Protein AF-A0A9P7EBA9-F1 (afdb_monomer_lite)

Structure (mmCIF, N/CA/C/O backbone):
data_AF-A0A9P7EBA9-F1
#
_entry.id   AF-A0A9P7EBA9-F1
#
loop_
_atom_site.group_PDB
_atom_site.id
_atom_site.type_symbol
_atom_site.label_atom_id
_atom_site.label_alt_id
_atom_site.label_comp_id
_atom_site.label_asym_id
_atom_site.label_entity_id
_atom_site.label_seq_id
_atom_site.pdbx_PDB_ins_code
_atom_site.Cartn_x
_atom_site.Cartn_y
_atom_site.Cartn_z
_atom_site.occupancy
_atom_site.B_iso_or_equiv
_atom_site.auth_seq_id
_atom_site.auth_comp_id
_atom_site.auth_asym_id
_atom_site.auth_atom_id
_atom_site.pdbx_PDB_model_num
ATOM 1 N N . MET A 1 1 ? -54.468 46.304 -33.716 1.00 35.69 1 MET A N 1
ATOM 2 C CA . MET A 1 1 ? -53.381 47.210 -34.129 1.00 35.69 1 MET A CA 1
ATOM 3 C C . MET A 1 1 ? -52.091 46.459 -33.868 1.00 35.69 1 MET A C 1
ATOM 5 O O . MET A 1 1 ? -51.771 46.281 -32.706 1.00 35.69 1 MET A O 1
ATOM 9 N N . LYS A 1 2 ? -51.488 45.967 -34.957 1.00 38.19 2 LYS A N 1
ATOM 10 C CA . LYS A 1 2 ? -50.101 45.512 -35.148 1.00 38.19 2 LYS A CA 1
ATOM 11 C C . LYS A 1 2 ? -49.562 44.451 -34.173 1.00 38.19 2 LYS A C 1
ATOM 13 O O . LYS A 1 2 ? -49.409 44.723 -32.993 1.00 38.19 2 LYS A O 1
ATOM 18 N N . ASP A 1 3 ? -49.468 43.194 -34.614 1.00 31.70 3 ASP A N 1
ATOM 19 C CA . ASP A 1 3 ? -48.348 42.605 -35.401 1.00 31.70 3 ASP A CA 1
ATOM 20 C C . ASP A 1 3 ? -47.169 42.271 -34.468 1.00 31.70 3 ASP A C 1
ATOM 22 O O . ASP A 1 3 ? -46.838 43.067 -33.602 1.00 31.70 3 ASP A O 1
ATOM 26 N N . SER A 1 4 ? -46.415 41.185 -34.577 1.00 34.31 4 SER A N 1
ATOM 27 C CA . SER A 1 4 ? -46.449 39.984 -35.404 1.00 34.31 4 SER A CA 1
ATOM 28 C C . SER A 1 4 ? -45.371 39.044 -34.846 1.00 34.31 4 SER A C 1
ATOM 30 O O . SER A 1 4 ? -44.417 39.474 -34.202 1.00 34.31 4 SER A O 1
ATOM 32 N N . VAL A 1 5 ? -45.562 37.760 -35.124 1.00 38.72 5 VAL A N 1
ATOM 33 C CA . VAL A 1 5 ? -44.678 36.598 -34.901 1.00 38.72 5 VAL A CA 1
ATOM 34 C C . VAL A 1 5 ? -43.413 36.745 -35.794 1.00 38.72 5 VAL A C 1
ATOM 36 O O . VAL A 1 5 ? -43.450 37.551 -36.728 1.00 38.72 5 VAL A O 1
ATOM 39 N N . PRO A 1 6 ? -42.295 36.018 -35.567 1.00 46.69 6 PRO A N 1
ATOM 40 C CA . PRO A 1 6 ? -42.155 34.736 -36.270 1.00 46.69 6 PRO A CA 1
ATOM 41 C C . PRO A 1 6 ? -41.441 33.600 -35.506 1.00 46.69 6 PRO A C 1
ATOM 43 O O . PRO A 1 6 ? -40.507 33.794 -34.735 1.00 46.69 6 PRO A O 1
ATOM 46 N N . VAL A 1 7 ? -41.893 32.390 -35.836 1.00 39.25 7 VAL A N 1
ATOM 47 C CA . VAL A 1 7 ? -41.248 31.075 -35.702 1.00 39.25 7 VAL A CA 1
ATOM 48 C C . VAL A 1 7 ? -40.635 30.720 -37.061 1.00 39.25 7 VAL A C 1
ATOM 50 O O . VAL A 1 7 ? -41.374 30.879 -38.025 1.00 39.25 7 VAL A O 1
ATOM 53 N N . VAL A 1 8 ? -39.397 30.190 -37.133 1.00 33.78 8 VAL A N 1
ATOM 54 C CA . VAL A 1 8 ? -38.850 29.232 -38.151 1.00 33.78 8 VAL A CA 1
ATOM 55 C C . VAL A 1 8 ? -37.523 28.668 -37.577 1.00 33.78 8 VAL A C 1
ATOM 57 O O . VAL A 1 8 ? -36.687 29.465 -37.166 1.00 33.78 8 VAL A O 1
ATOM 60 N N . SER A 1 9 ? -37.382 27.393 -37.188 1.00 30.80 9 SER A N 1
ATOM 61 C CA . SER A 1 9 ? -37.055 26.137 -37.917 1.00 30.80 9 SER A CA 1
ATOM 62 C C . SER A 1 9 ? -35.621 25.982 -38.471 1.00 30.80 9 SER A C 1
ATOM 64 O O . SER A 1 9 ? -35.205 26.771 -39.305 1.00 30.80 9 SER A O 1
ATOM 66 N N . ALA A 1 10 ? -34.976 24.901 -37.988 1.00 33.19 10 ALA A N 1
ATOM 67 C CA . ALA A 1 10 ? -34.000 23.952 -38.568 1.00 33.19 10 ALA A CA 1
ATOM 68 C C . ALA A 1 10 ? -32.828 24.435 -39.457 1.00 33.19 10 ALA A C 1
ATOM 70 O O . ALA A 1 10 ? -33.051 25.091 -40.464 1.00 33.19 10 ALA A O 1
ATOM 71 N N . ASP A 1 11 ? -31.594 24.002 -39.144 1.00 29.86 11 ASP A N 1
ATOM 72 C CA . ASP A 1 11 ? -30.921 22.941 -39.919 1.00 29.86 11 ASP A CA 1
ATOM 73 C C . ASP A 1 11 ? -29.582 22.455 -39.312 1.00 29.86 11 ASP A C 1
ATOM 75 O O . ASP A 1 11 ? -28.888 23.154 -38.576 1.00 29.86 11 ASP A O 1
ATOM 79 N N . ASP A 1 12 ? -29.320 21.196 -39.658 1.00 31.19 12 ASP A N 1
ATOM 80 C CA . ASP A 1 12 ? -28.182 20.281 -39.514 1.00 31.19 12 ASP A CA 1
ATOM 81 C C . ASP A 1 12 ? -26.752 20.849 -39.671 1.00 31.19 12 ASP A C 1
ATOM 83 O O . ASP A 1 12 ? -26.490 21.645 -40.572 1.00 31.19 12 ASP A O 1
ATOM 87 N N . ALA A 1 13 ? -25.797 20.311 -38.892 1.00 32.00 13 ALA A N 1
ATOM 88 C CA . ALA A 1 13 ? -24.411 20.065 -39.327 1.00 32.00 13 ALA A CA 1
ATOM 89 C C . ALA A 1 13 ? -23.632 19.192 -38.317 1.00 32.00 13 ALA A C 1
ATOM 91 O O . ALA A 1 13 ? -23.319 19.598 -37.199 1.00 32.00 13 ALA A O 1
ATOM 92 N N . SER A 1 14 ? -23.286 17.993 -38.769 1.00 34.03 14 SER A N 1
ATOM 93 C CA . SER A 1 14 ? -22.340 17.028 -38.206 1.00 34.03 14 SER A CA 1
ATOM 94 C C . SER A 1 14 ? -20.890 17.537 -38.130 1.00 34.03 14 SER A C 1
ATOM 96 O O . SER A 1 14 ? -20.390 18.081 -39.114 1.00 34.03 14 SER A O 1
ATOM 98 N N . SER A 1 15 ? -20.170 17.209 -37.050 1.00 33.59 15 SER A N 1
ATOM 99 C CA . SER A 1 15 ? -18.719 16.954 -37.094 1.00 33.59 15 SER A CA 1
ATOM 100 C C . SER A 1 15 ? -18.271 16.050 -35.939 1.00 33.59 15 SER A C 1
ATOM 102 O O . SER A 1 15 ? -18.402 16.402 -34.767 1.00 33.59 15 SER A O 1
ATOM 104 N N . GLU A 1 16 ? -17.736 14.890 -36.304 1.00 32.72 16 GLU A N 1
ATOM 105 C CA . GLU A 1 16 ? -16.800 14.076 -35.525 1.00 32.72 16 GLU A CA 1
ATOM 106 C C . GLU A 1 16 ? -15.542 14.908 -35.200 1.00 32.72 16 GLU A C 1
ATOM 108 O O . GLU A 1 16 ? -15.123 15.662 -36.073 1.00 32.72 16 GLU A O 1
ATOM 113 N N . ASP A 1 17 ? -14.947 14.785 -34.002 1.00 28.92 17 ASP A N 1
ATOM 114 C CA . ASP A 1 17 ? -13.499 14.526 -33.826 1.00 28.92 17 ASP A CA 1
ATOM 115 C C . ASP A 1 17 ? -13.099 14.379 -32.335 1.00 28.92 17 ASP A C 1
ATOM 117 O O . ASP A 1 17 ? -13.310 15.263 -31.509 1.00 28.92 17 ASP A O 1
ATOM 121 N N . SER A 1 18 ? -12.543 13.207 -32.032 1.00 30.47 18 SER A N 1
ATOM 122 C CA . SER A 1 18 ? -11.398 12.877 -31.167 1.00 30.47 18 SER A CA 1
ATOM 123 C C . SER A 1 18 ? -11.038 13.669 -29.893 1.00 30.47 18 SER A C 1
ATOM 125 O O . SER A 1 18 ? -10.619 14.818 -29.927 1.00 30.47 18 SER A O 1
ATOM 127 N N . GLY A 1 19 ? -10.922 12.899 -28.800 1.00 30.28 19 GLY A N 1
ATOM 128 C CA . GLY A 1 19 ? -9.680 12.801 -28.018 1.00 30.28 19 GLY A CA 1
ATOM 129 C C . GLY A 1 19 ? -9.470 13.805 -26.884 1.00 30.28 19 GLY A C 1
ATOM 130 O O . GLY A 1 19 ? -8.769 14.792 -27.064 1.00 30.28 19 GLY A O 1
ATOM 131 N N . ASP A 1 20 ? -9.941 13.478 -25.676 1.00 28.41 20 ASP A N 1
ATOM 132 C CA . ASP A 1 20 ? -9.468 14.129 -24.447 1.00 28.41 20 ASP A CA 1
ATOM 133 C C . ASP A 1 20 ? -8.451 13.226 -23.732 1.00 28.41 20 ASP A C 1
ATOM 135 O O . ASP A 1 20 ? -8.788 12.293 -22.996 1.00 28.41 20 ASP A O 1
ATOM 139 N N . GLY A 1 21 ? -7.178 13.472 -24.042 1.00 29.42 21 GLY A N 1
ATOM 140 C CA . GLY A 1 21 ? -6.038 12.963 -23.296 1.00 29.42 21 GLY A CA 1
ATOM 141 C C . GLY A 1 21 ? -5.817 13.829 -22.062 1.00 29.42 21 GLY A C 1
ATOM 142 O O . GLY A 1 21 ? -5.321 14.948 -22.165 1.00 29.42 21 GLY A O 1
ATOM 143 N N . SER A 1 22 ? -6.138 13.290 -20.889 1.00 32.75 22 SER A N 1
ATOM 144 C CA . SER A 1 22 ? -5.866 13.938 -19.606 1.00 32.75 22 SER A CA 1
ATOM 145 C C . SER A 1 22 ? -4.368 13.857 -19.292 1.00 32.75 22 SER A C 1
ATOM 147 O O . SER A 1 22 ? -3.856 12.872 -18.755 1.00 32.75 22 SER A O 1
ATOM 149 N N . ASP A 1 23 ? -3.658 14.916 -19.667 1.00 27.36 23 ASP A N 1
ATOM 150 C CA . ASP A 1 23 ? -2.246 15.154 -19.383 1.00 27.36 23 ASP A CA 1
ATOM 151 C C . ASP A 1 23 ? -2.088 15.590 -17.912 1.00 27.36 23 ASP A C 1
ATOM 153 O O . ASP A 1 23 ? -2.164 16.769 -17.566 1.00 27.36 23 ASP A O 1
ATOM 157 N N . ASN A 1 24 ? -1.917 14.626 -17.001 1.00 31.88 24 ASN A N 1
ATOM 158 C CA . ASN A 1 24 ? -1.579 14.912 -15.603 1.00 31.88 24 ASN A CA 1
ATOM 159 C C . ASN A 1 24 ? -0.077 15.221 -15.482 1.00 31.88 24 ASN A C 1
ATOM 161 O O . ASN A 1 24 ? 0.745 14.345 -15.186 1.00 31.88 24 ASN A O 1
ATOM 165 N N . SER A 1 25 ? 0.289 16.490 -15.682 1.00 25.58 25 SER A N 1
ATOM 166 C CA . SER A 1 25 ? 1.628 16.994 -15.375 1.00 25.58 25 SER A CA 1
ATOM 167 C C . SER A 1 25 ? 1.810 17.121 -13.856 1.00 25.58 25 SER A C 1
ATOM 169 O O . SER A 1 25 ? 1.475 18.135 -13.244 1.00 25.58 25 SER A O 1
ATOM 171 N N . TYR A 1 26 ? 2.350 16.082 -13.222 1.00 31.31 26 TYR A N 1
ATOM 172 C CA . TYR A 1 26 ? 2.839 16.179 -11.849 1.00 31.31 26 TYR A CA 1
ATOM 173 C C . TYR A 1 26 ? 4.161 16.953 -11.832 1.00 31.31 26 TYR A C 1
ATOM 175 O O . TYR A 1 26 ? 5.231 16.383 -12.054 1.00 31.31 26 TYR A O 1
ATOM 183 N N . ASP A 1 27 ? 4.082 18.254 -11.563 1.00 26.89 27 ASP A N 1
ATOM 184 C CA . ASP A 1 27 ? 5.243 19.087 -11.257 1.00 26.89 27 ASP A CA 1
ATOM 185 C C . ASP A 1 27 ? 5.760 18.733 -9.849 1.00 26.89 27 ASP A C 1
ATOM 187 O O . ASP A 1 27 ? 5.082 18.922 -8.835 1.00 26.89 27 ASP A O 1
ATOM 191 N N . CYS A 1 28 ? 6.940 18.115 -9.790 1.00 32.50 28 CYS A N 1
ATOM 192 C CA . CYS A 1 28 ? 7.576 17.642 -8.561 1.00 32.50 28 CYS A CA 1
ATOM 193 C C . CYS A 1 28 ? 8.879 18.409 -8.335 1.00 32.50 28 CYS A C 1
ATOM 195 O O . CYS A 1 28 ? 9.957 17.908 -8.652 1.00 32.50 28 CYS A O 1
ATOM 197 N N . ASN A 1 29 ? 8.777 19.596 -7.741 1.00 28.84 29 ASN A N 1
ATOM 198 C CA . ASN A 1 29 ? 9.907 20.244 -7.083 1.00 28.84 29 ASN A CA 1
ATOM 199 C C . ASN A 1 29 ? 9.856 19.896 -5.589 1.00 28.84 29 ASN A C 1
ATOM 201 O O . ASN A 1 29 ? 9.081 20.476 -4.831 1.00 28.84 29 ASN A O 1
ATOM 205 N N . ASP A 1 30 ? 10.637 18.892 -5.189 1.00 33.47 30 ASP A N 1
ATOM 206 C CA . ASP A 1 30 ? 10.905 18.549 -3.789 1.00 33.47 30 ASP A CA 1
ATOM 207 C C . ASP A 1 30 ? 12.321 19.043 -3.455 1.00 33.47 30 ASP A C 1
ATOM 209 O O . ASP A 1 30 ? 13.312 18.336 -3.648 1.00 33.47 30 ASP A O 1
ATOM 213 N N . GLU A 1 31 ? 12.435 20.309 -3.048 1.00 29.73 31 GLU A N 1
ATOM 214 C CA . GLU A 1 31 ? 13.687 20.851 -2.519 1.00 29.73 31 GLU A CA 1
ATOM 215 C C . GLU A 1 31 ? 13.887 20.340 -1.083 1.00 29.73 31 GLU A C 1
ATOM 217 O O . GLU A 1 31 ? 13.256 20.813 -0.138 1.00 29.73 31 GLU A O 1
ATOM 222 N N . ARG A 1 32 ? 14.776 19.353 -0.905 1.00 36.81 32 ARG A N 1
ATOM 223 C CA . ARG A 1 32 ? 15.232 18.911 0.423 1.00 36.81 32 ARG A CA 1
ATOM 224 C C . ARG A 1 32 ? 16.254 19.907 0.994 1.00 36.81 32 ARG A C 1
ATOM 226 O O . ARG A 1 32 ? 17.255 20.170 0.326 1.00 36.81 32 ARG A O 1
ATOM 233 N N . PRO A 1 33 ? 16.105 20.396 2.239 1.00 31.47 33 PRO A N 1
ATOM 234 C CA . PRO A 1 33 ? 17.162 21.147 2.905 1.00 31.47 33 PRO A CA 1
ATOM 235 C C . PRO A 1 33 ? 18.239 20.202 3.465 1.00 31.47 33 PRO A C 1
ATOM 237 O 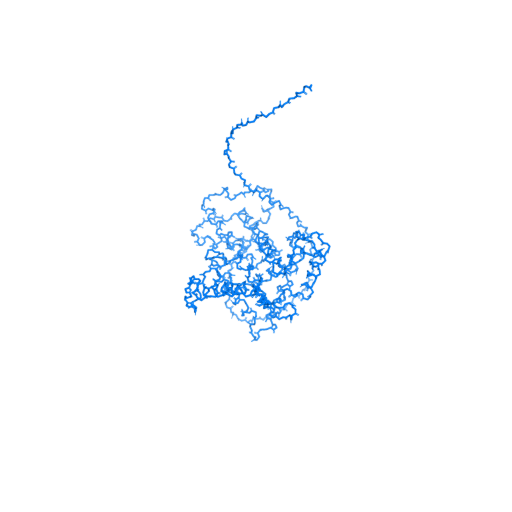O . PRO A 1 33 ? 17.947 19.169 4.066 1.00 31.47 33 PRO A O 1
ATOM 240 N N . HIS A 1 34 ? 19.505 20.577 3.274 1.00 30.95 34 HIS A N 1
ATOM 241 C CA . HIS A 1 34 ? 20.680 19.879 3.797 1.00 30.95 34 HIS A CA 1
ATOM 242 C C . HIS A 1 34 ? 20.784 20.016 5.327 1.00 30.95 34 HIS A C 1
ATOM 244 O O . HIS A 1 34 ? 21.052 21.108 5.828 1.00 30.95 34 HIS A O 1
ATOM 250 N N . SER A 1 35 ? 20.667 18.916 6.074 1.00 32.16 35 SER A N 1
ATOM 251 C CA . SER A 1 35 ? 21.078 18.859 7.481 1.00 32.16 35 SER A CA 1
ATOM 252 C C . SER A 1 35 ? 22.548 18.433 7.589 1.00 32.16 35 SER A C 1
ATOM 254 O O . SER A 1 35 ? 22.940 17.333 7.208 1.00 32.16 35 SER A O 1
ATOM 256 N N . LYS A 1 36 ? 23.385 19.341 8.105 1.00 29.94 36 LYS A N 1
ATOM 257 C CA . LYS A 1 36 ? 24.726 19.037 8.622 1.00 29.94 36 LYS A CA 1
ATOM 258 C C . LYS A 1 36 ? 24.565 18.438 10.018 1.00 29.94 36 LYS A C 1
ATOM 260 O O . LYS A 1 36 ? 24.052 19.126 10.896 1.00 29.94 36 LYS A O 1
ATOM 265 N N . LEU A 1 37 ? 25.033 17.212 10.234 1.00 29.67 37 LEU A N 1
ATOM 266 C CA . LEU A 1 37 ? 25.273 16.678 11.574 1.00 29.67 37 LEU A CA 1
ATOM 267 C C . LEU A 1 37 ? 26.780 16.533 11.789 1.00 29.67 37 LEU A C 1
ATOM 269 O O . LEU A 1 37 ? 27.502 16.020 10.937 1.00 29.67 37 LEU A O 1
ATOM 273 N N . PHE A 1 38 ? 27.217 17.102 12.907 1.00 27.45 38 PHE A N 1
ATOM 274 C CA . PHE A 1 38 ? 28.582 17.125 13.406 1.00 27.45 38 PHE A CA 1
ATOM 275 C C . PHE A 1 38 ? 29.000 15.732 13.889 1.00 27.45 38 PHE A C 1
ATOM 277 O O . PHE A 1 38 ? 28.229 15.054 14.562 1.00 27.45 38 PHE A O 1
ATOM 284 N N . LEU A 1 39 ? 30.232 15.352 13.551 1.00 29.50 39 LEU A N 1
ATOM 285 C CA . LEU A 1 39 ? 30.952 14.220 14.125 1.00 29.50 39 LEU A CA 1
ATOM 286 C C . LEU A 1 39 ? 31.506 14.603 15.502 1.00 29.50 39 LEU A C 1
ATOM 288 O O . LEU A 1 39 ? 32.030 15.706 15.674 1.00 29.50 39 LEU A O 1
ATOM 292 N N . SER A 1 40 ? 31.459 13.658 16.431 1.00 29.66 40 SER A N 1
ATOM 293 C CA . SER A 1 40 ? 32.414 13.556 17.530 1.00 29.66 40 SER A CA 1
ATOM 294 C C . SER A 1 40 ? 32.725 12.078 17.745 1.00 29.66 40 SER A C 1
ATOM 296 O O . SER A 1 40 ? 31.812 11.288 17.986 1.00 29.66 40 SER A O 1
ATOM 298 N N . ASP A 1 41 ? 34.005 11.755 17.593 1.00 29.77 41 ASP A N 1
ATOM 299 C CA . ASP A 1 41 ? 34.654 10.480 17.895 1.00 29.77 41 ASP A CA 1
ATOM 300 C C . ASP A 1 41 ? 34.621 10.197 19.414 1.00 29.77 41 ASP A C 1
ATOM 302 O O . ASP A 1 41 ? 34.716 11.154 20.184 1.00 29.77 41 ASP A O 1
ATOM 306 N N . ASP A 1 42 ? 34.467 8.933 19.843 1.00 28.78 42 ASP A N 1
ATOM 307 C CA . ASP A 1 42 ? 35.524 8.191 20.570 1.00 28.78 42 ASP A CA 1
ATOM 308 C C . ASP A 1 42 ? 35.156 6.725 20.939 1.00 28.78 42 ASP A C 1
ATOM 310 O O . ASP A 1 42 ? 34.033 6.430 21.348 1.00 28.78 42 ASP A O 1
ATOM 314 N N . ASP A 1 43 ? 36.181 5.873 20.814 1.00 29.72 43 ASP A N 1
ATOM 315 C CA . ASP A 1 43 ? 36.570 4.619 21.494 1.00 29.72 43 ASP A CA 1
ATOM 316 C C . ASP A 1 43 ? 35.781 3.273 21.518 1.00 29.72 43 ASP A C 1
ATOM 318 O O . ASP A 1 43 ? 34.875 3.033 22.310 1.00 29.72 43 ASP A O 1
ATOM 322 N N . SER A 1 44 ? 36.315 2.327 20.719 1.00 30.03 44 SER A N 1
ATOM 323 C CA . SER A 1 44 ? 37.090 1.113 21.102 1.00 30.03 44 SER A CA 1
ATOM 324 C C . SER A 1 44 ? 36.501 -0.106 21.868 1.00 30.03 44 SER A C 1
ATOM 326 O O . SER A 1 44 ? 36.261 -0.067 23.070 1.00 30.03 44 SER A O 1
ATOM 328 N N . ILE A 1 45 ? 36.596 -1.252 21.155 1.00 26.67 45 ILE A N 1
ATOM 329 C CA . ILE A 1 45 ? 37.022 -2.630 21.543 1.00 26.67 45 ILE A CA 1
ATOM 330 C C . ILE A 1 45 ? 35.980 -3.658 22.034 1.00 26.67 45 ILE A C 1
ATOM 332 O O . ILE A 1 45 ? 35.349 -3.499 23.074 1.00 26.67 45 ILE A O 1
ATOM 336 N N . GLY A 1 46 ? 35.976 -4.815 21.346 1.00 27.97 46 GLY A N 1
ATOM 337 C CA . GLY A 1 46 ? 35.577 -6.122 21.881 1.00 27.97 46 GLY A CA 1
ATOM 338 C C . GLY A 1 46 ? 35.273 -7.167 20.798 1.00 27.97 46 GLY A C 1
ATOM 339 O O . GLY A 1 46 ? 34.131 -7.259 20.365 1.00 27.97 46 GLY A O 1
ATOM 340 N N . ASP A 1 47 ? 36.286 -7.933 20.378 1.00 26.38 47 ASP A N 1
ATOM 341 C CA . ASP A 1 47 ? 36.165 -9.106 19.496 1.00 26.38 47 ASP A CA 1
ATOM 342 C C . ASP A 1 47 ? 35.452 -10.275 20.203 1.00 26.38 47 ASP A C 1
ATOM 344 O O . ASP A 1 47 ? 35.827 -10.623 21.322 1.00 26.38 47 ASP A O 1
ATOM 348 N N . GLU A 1 48 ? 34.506 -10.935 19.528 1.00 30.73 48 GLU A N 1
ATOM 349 C CA . GLU A 1 48 ? 34.152 -12.341 19.782 1.00 30.73 48 GLU A CA 1
ATOM 350 C C . GLU A 1 48 ? 33.544 -12.974 18.509 1.00 30.73 48 GLU A C 1
ATOM 352 O O . GLU A 1 48 ? 32.515 -12.533 17.996 1.00 30.73 48 GLU A O 1
ATOM 357 N N . GLU A 1 49 ? 34.224 -13.997 17.980 1.00 29.95 49 GLU A N 1
ATOM 358 C CA . GLU A 1 49 ? 33.786 -14.864 16.877 1.00 29.95 49 GLU A CA 1
ATOM 359 C C . GLU A 1 49 ? 32.755 -15.897 17.363 1.00 29.95 49 GLU A C 1
ATOM 361 O O . GLU A 1 49 ? 33.053 -16.618 18.313 1.00 29.95 49 GLU A O 1
ATOM 366 N N . VAL A 1 50 ? 31.624 -16.067 16.658 1.00 30.11 50 VAL A N 1
ATOM 367 C CA . VAL A 1 50 ? 30.909 -17.360 16.534 1.00 30.11 50 VAL A CA 1
ATOM 368 C C . VAL A 1 50 ? 30.209 -17.457 15.166 1.00 30.11 50 VAL A C 1
ATOM 370 O O . VAL A 1 50 ? 29.639 -16.492 14.662 1.00 30.11 50 VAL A O 1
ATOM 373 N N . GLU A 1 51 ? 30.293 -18.657 14.595 1.00 28.50 51 GLU A N 1
ATOM 374 C CA . GLU A 1 51 ? 29.978 -19.118 13.241 1.00 28.50 51 GLU A CA 1
ATOM 375 C C . GLU A 1 51 ? 28.507 -19.044 12.767 1.00 28.50 51 GLU A C 1
ATOM 377 O O . GLU A 1 51 ? 27.559 -19.336 13.491 1.00 28.50 51 GLU A O 1
ATOM 382 N N . ASP A 1 52 ? 28.401 -18.736 11.468 1.00 25.70 52 ASP A N 1
ATOM 383 C CA . ASP A 1 52 ? 27.608 -19.357 10.392 1.00 25.70 52 ASP A CA 1
ATOM 384 C C . ASP A 1 52 ? 26.110 -19.672 10.602 1.00 25.70 52 ASP A C 1
ATOM 386 O O . ASP A 1 52 ? 25.692 -20.669 11.194 1.00 25.70 52 ASP A O 1
ATOM 390 N N . THR A 1 53 ? 25.262 -18.875 9.947 1.00 27.69 53 THR A N 1
ATOM 391 C CA . THR A 1 53 ? 24.012 -19.372 9.359 1.00 27.69 53 THR A CA 1
ATOM 392 C C . THR A 1 53 ? 23.773 -18.641 8.042 1.00 27.69 53 THR A C 1
ATOM 394 O O . THR A 1 53 ? 23.550 -17.431 7.999 1.00 27.69 53 THR A O 1
ATOM 397 N N . SER A 1 54 ? 23.851 -19.398 6.953 1.00 31.72 54 SER A N 1
ATOM 398 C CA . SER A 1 54 ? 23.883 -18.918 5.579 1.00 31.72 54 SER A CA 1
ATOM 399 C C . SER A 1 54 ? 22.603 -18.167 5.180 1.00 31.72 54 SER A C 1
ATOM 401 O O . SER A 1 54 ? 21.570 -18.764 4.877 1.00 31.72 54 SER A O 1
ATOM 403 N N . GLN A 1 55 ? 22.687 -16.838 5.120 1.00 31.05 55 GLN A N 1
ATOM 404 C CA . GLN A 1 55 ? 21.807 -15.997 4.313 1.00 31.05 55 GLN A CA 1
ATOM 405 C C . GLN A 1 55 ? 22.585 -15.565 3.075 1.00 31.05 55 GLN A C 1
ATOM 407 O O . GLN A 1 55 ? 23.634 -14.935 3.175 1.00 31.05 55 GLN A O 1
ATOM 412 N N . HIS A 1 56 ? 22.072 -15.922 1.901 1.00 29.48 56 HIS A N 1
ATOM 413 C CA . HIS A 1 56 ? 22.654 -15.568 0.613 1.00 29.48 56 HIS A CA 1
ATOM 414 C C . HIS A 1 56 ? 22.501 -14.050 0.391 1.00 29.48 56 HIS A C 1
ATOM 416 O O . HIS A 1 56 ? 21.532 -13.586 -0.208 1.00 29.48 56 HIS A O 1
ATOM 422 N N . GLN A 1 57 ? 23.429 -13.259 0.933 1.00 30.06 57 GLN A N 1
ATOM 423 C CA . GLN A 1 57 ? 23.569 -11.843 0.614 1.00 30.06 57 GLN A CA 1
ATOM 424 C C . GLN A 1 57 ? 24.231 -11.733 -0.762 1.00 30.06 57 GLN A C 1
ATOM 426 O O . GLN A 1 57 ? 25.275 -12.329 -1.021 1.00 30.06 57 GLN A O 1
ATOM 431 N N . LEU A 1 58 ? 23.583 -11.015 -1.677 1.00 35.16 58 LEU A N 1
ATOM 432 C CA . LEU A 1 58 ? 24.183 -10.613 -2.944 1.00 35.16 58 LEU A CA 1
ATOM 433 C C . LEU A 1 58 ? 25.206 -9.513 -2.642 1.00 35.16 58 LEU A C 1
ATOM 435 O O . LEU A 1 58 ? 24.839 -8.346 -2.505 1.00 35.16 58 LEU A O 1
ATOM 439 N N . GLU A 1 59 ? 26.477 -9.890 -2.515 1.00 30.00 59 GLU A N 1
ATOM 440 C CA . GLU A 1 59 ? 27.594 -8.947 -2.518 1.00 30.00 59 GLU A CA 1
ATOM 441 C C . GLU A 1 59 ? 27.699 -8.311 -3.910 1.00 30.00 59 GLU A C 1
ATOM 443 O O . GLU A 1 59 ? 28.184 -8.914 -4.867 1.00 30.00 59 GLU A O 1
ATOM 448 N N . VAL A 1 60 ? 27.197 -7.084 -4.039 1.00 39.47 60 VAL A N 1
ATOM 449 C CA . VAL A 1 60 ? 27.446 -6.224 -5.199 1.00 39.47 60 VAL A CA 1
ATOM 450 C C . VAL A 1 60 ? 28.579 -5.278 -4.814 1.00 39.47 60 VAL A C 1
ATOM 452 O O . VAL A 1 60 ? 28.459 -4.538 -3.840 1.00 39.47 60 VAL A O 1
ATOM 455 N N . SER A 1 61 ? 29.683 -5.320 -5.560 1.00 34.38 61 SER A N 1
ATOM 456 C CA . SER A 1 61 ? 30.923 -4.591 -5.269 1.00 34.38 61 SER A CA 1
ATOM 457 C C . SER A 1 61 ? 30.741 -3.070 -5.156 1.00 34.38 61 SER A C 1
ATOM 459 O O . SER A 1 61 ? 30.086 -2.438 -5.990 1.00 34.38 61 SER A O 1
ATOM 461 N N . ASP A 1 62 ? 31.412 -2.477 -4.162 1.00 41.72 62 ASP A N 1
ATOM 462 C CA . ASP A 1 62 ? 31.448 -1.039 -3.845 1.00 41.72 62 ASP A CA 1
ATOM 463 C C . ASP A 1 62 ? 31.869 -0.139 -5.031 1.00 41.72 62 ASP A C 1
ATOM 465 O O . ASP A 1 62 ? 31.502 1.041 -5.098 1.00 41.72 62 ASP A O 1
ATOM 469 N N . GLU A 1 63 ? 32.607 -0.673 -6.011 1.00 39.53 63 GLU A N 1
ATOM 470 C CA . GLU A 1 63 ? 33.007 0.066 -7.214 1.00 39.53 63 GLU A CA 1
ATOM 471 C C . GLU A 1 63 ? 31.818 0.510 -8.091 1.00 39.53 63 GLU A C 1
ATOM 473 O O . GLU A 1 63 ? 31.833 1.632 -8.610 1.00 39.53 63 GLU A O 1
ATOM 478 N N . ASP A 1 64 ? 30.747 -0.284 -8.196 1.00 43.19 64 ASP A N 1
ATOM 479 C CA . ASP A 1 64 ? 29.561 0.056 -9.004 1.00 43.19 64 ASP A CA 1
ATOM 480 C C . ASP A 1 64 ? 28.675 1.117 -8.328 1.00 43.19 64 ASP A C 1
ATOM 482 O O . ASP A 1 64 ? 27.842 1.784 -8.963 1.00 43.19 64 ASP A O 1
ATOM 486 N N . ILE A 1 65 ? 28.841 1.299 -7.016 1.00 45.59 65 ILE A N 1
ATOM 487 C CA . ILE A 1 65 ? 28.102 2.252 -6.178 1.00 45.59 65 ILE A CA 1
ATOM 488 C C . ILE A 1 65 ? 28.589 3.690 -6.428 1.00 45.59 65 ILE A C 1
ATOM 490 O O . ILE A 1 65 ? 27.810 4.641 -6.324 1.00 45.59 65 ILE A O 1
ATOM 494 N N . LYS A 1 66 ? 29.823 3.863 -6.921 1.00 38.69 66 LYS A N 1
ATOM 495 C CA . LYS A 1 66 ? 30.398 5.150 -7.363 1.00 38.69 66 LYS A CA 1
ATOM 496 C C . LYS A 1 66 ? 29.932 5.613 -8.750 1.00 38.69 66 LYS A C 1
ATOM 498 O O . LYS A 1 66 ? 30.597 6.442 -9.377 1.00 38.69 66 LYS A O 1
ATOM 503 N N . LEU A 1 67 ? 28.761 5.179 -9.220 1.00 40.50 67 LEU A N 1
ATOM 504 C CA . LEU A 1 67 ? 28.057 5.821 -10.336 1.00 40.50 67 LEU A CA 1
ATOM 505 C C . LEU A 1 67 ? 27.603 7.230 -9.898 1.00 40.50 67 LEU A C 1
ATOM 507 O O . LEU A 1 67 ? 26.503 7.468 -9.414 1.00 40.50 67 LEU A O 1
ATOM 511 N N . ASN A 1 68 ? 28.567 8.140 -9.999 1.00 42.97 68 ASN A N 1
ATOM 512 C CA . ASN A 1 68 ? 28.605 9.572 -9.750 1.00 42.97 68 ASN A CA 1
ATOM 513 C C . ASN A 1 68 ? 27.276 10.225 -9.313 1.00 42.97 68 ASN A C 1
ATOM 515 O O . ASN A 1 68 ? 26.533 10.769 -10.132 1.00 42.97 68 ASN A O 1
ATOM 519 N N . ILE A 1 69 ? 27.043 10.297 -7.996 1.00 46.25 69 ILE A N 1
ATOM 520 C CA . ILE A 1 69 ? 25.967 11.088 -7.361 1.00 46.25 69 ILE A CA 1
ATOM 521 C C . ILE A 1 69 ? 25.953 12.546 -7.881 1.00 46.25 69 ILE A C 1
ATOM 523 O O . ILE A 1 69 ? 24.895 13.175 -7.972 1.00 46.25 69 ILE A O 1
ATOM 527 N N . LYS A 1 70 ? 27.106 13.086 -8.313 1.00 38.53 70 LYS A N 1
ATOM 528 C CA . LYS A 1 70 ? 27.200 14.427 -8.920 1.00 38.53 70 LYS A CA 1
ATOM 529 C C . LYS A 1 70 ? 26.617 14.496 -10.341 1.00 38.53 70 LYS A C 1
ATOM 531 O O . LYS A 1 70 ? 26.111 15.546 -10.721 1.00 38.53 70 LYS A O 1
ATOM 536 N N . ALA A 1 71 ? 26.615 13.403 -11.109 1.00 45.22 71 ALA A N 1
ATOM 537 C CA . ALA A 1 71 ? 26.038 13.365 -12.459 1.00 45.22 71 ALA A CA 1
ATOM 538 C C . ALA A 1 71 ? 24.497 13.393 -12.449 1.00 45.22 71 ALA A C 1
ATOM 540 O O . ALA A 1 71 ? 23.874 13.854 -13.404 1.00 45.22 71 ALA A O 1
ATOM 541 N N . LEU A 1 72 ? 23.866 12.974 -11.346 1.00 47.97 72 LEU A N 1
ATOM 542 C CA . LEU A 1 72 ? 22.412 13.045 -11.176 1.00 47.97 72 LEU A CA 1
ATOM 543 C C . LEU A 1 72 ? 21.903 14.490 -10.986 1.00 47.97 72 LEU A C 1
ATOM 545 O O . LEU A 1 72 ? 20.727 14.737 -11.244 1.00 47.97 72 LEU A O 1
ATOM 549 N N . HIS A 1 73 ? 22.768 15.445 -10.625 1.00 41.53 73 HIS A N 1
ATOM 550 C CA . HIS A 1 73 ? 22.409 16.845 -10.344 1.00 41.53 73 HIS A CA 1
ATOM 551 C C . HIS A 1 73 ? 22.587 17.808 -11.543 1.00 41.53 73 HIS A C 1
ATOM 553 O O . HIS A 1 73 ? 22.426 19.018 -11.399 1.00 41.53 73 HIS A O 1
ATOM 559 N N . GLY A 1 74 ? 22.907 17.303 -12.742 1.00 36.75 74 GLY A N 1
ATOM 560 C CA . GLY A 1 74 ? 22.960 18.111 -13.970 1.00 36.75 74 GLY A CA 1
ATOM 561 C C . GLY A 1 74 ? 21.567 18.470 -14.512 1.00 36.75 74 GLY A C 1
ATOM 562 O O . GLY A 1 74 ? 20.634 17.675 -14.384 1.00 36.75 74 GLY A O 1
ATOM 563 N N . ARG A 1 75 ? 21.437 19.662 -15.125 1.00 38.38 75 ARG A N 1
ATOM 564 C CA . ARG A 1 75 ? 20.197 20.201 -15.729 1.00 38.38 75 ARG A CA 1
ATOM 565 C C . ARG A 1 75 ? 19.433 19.119 -16.501 1.00 38.38 75 ARG A C 1
ATOM 567 O O . ARG A 1 75 ? 19.939 18.534 -17.453 1.00 38.38 75 ARG A O 1
ATOM 574 N N . CYS A 1 76 ? 18.219 18.852 -16.028 1.00 42.91 76 CYS A N 1
ATOM 575 C CA . CYS A 1 76 ? 17.417 17.690 -16.376 1.00 42.91 76 CYS A CA 1
ATOM 576 C C . CYS A 1 76 ? 16.726 17.905 -17.727 1.00 42.91 76 CYS A C 1
ATOM 578 O O . CYS A 1 76 ? 15.699 18.575 -17.804 1.00 42.91 76 CYS A O 1
ATOM 580 N N . GLN A 1 77 ? 17.263 17.318 -18.794 1.00 47.44 77 GLN A N 1
ATOM 581 C CA . GLN A 1 77 ? 16.428 17.016 -19.949 1.00 47.44 77 GLN A CA 1
ATOM 582 C C . GLN A 1 77 ? 15.531 15.846 -19.528 1.00 47.44 77 GLN A C 1
ATOM 584 O O . GLN A 1 77 ? 16.015 14.767 -19.183 1.00 47.44 77 GLN A O 1
ATOM 589 N N . CYS A 1 78 ? 14.228 16.102 -19.419 1.00 55.41 78 CYS A N 1
ATOM 590 C CA . CYS A 1 78 ? 13.255 15.126 -18.940 1.00 55.41 78 CYS A CA 1
ATOM 591 C C . CYS A 1 78 ? 13.001 14.094 -20.049 1.00 55.41 78 CYS A C 1
ATOM 593 O O . CYS A 1 78 ? 12.067 14.245 -20.831 1.00 55.41 78 CYS A O 1
ATOM 595 N N . LEU A 1 79 ? 13.875 13.089 -20.149 1.00 61.66 79 LEU A N 1
ATOM 596 C CA . LEU A 1 79 ? 13.727 11.999 -21.113 1.00 61.66 79 LEU A CA 1
ATOM 597 C C . LEU A 1 79 ? 12.424 11.238 -20.838 1.00 61.66 79 LEU A C 1
ATOM 599 O O . LEU A 1 79 ? 12.102 10.912 -19.688 1.00 61.66 79 LEU A O 1
ATOM 603 N N . LYS A 1 80 ? 11.660 10.990 -21.899 1.00 67.25 80 LYS A N 1
ATOM 604 C CA . LYS A 1 80 ? 10.420 10.215 -21.885 1.00 67.25 80 LYS A CA 1
ATOM 605 C C . LYS A 1 80 ? 10.739 8.762 -22.219 1.00 67.25 80 LYS A C 1
ATOM 607 O O . LYS A 1 80 ? 11.703 8.466 -22.913 1.00 67.25 80 LYS A O 1
ATOM 612 N N . ALA A 1 81 ? 9.867 7.843 -21.801 1.00 63.16 81 ALA A N 1
ATOM 613 C CA . ALA A 1 81 ? 9.981 6.439 -22.205 1.00 63.16 81 ALA A CA 1
ATOM 614 C C . ALA A 1 81 ? 10.051 6.288 -23.735 1.00 63.16 81 ALA A C 1
ATOM 616 O O . ALA A 1 81 ? 10.730 5.398 -24.223 1.00 63.16 81 ALA A O 1
ATOM 617 N N . ALA A 1 82 ? 9.391 7.184 -24.481 1.00 69.50 82 ALA A N 1
ATOM 618 C CA . ALA A 1 82 ? 9.385 7.217 -25.940 1.00 69.50 82 ALA A CA 1
ATOM 619 C C . ALA A 1 82 ? 10.781 7.347 -26.575 1.00 69.50 82 ALA A C 1
ATOM 621 O O . ALA A 1 82 ? 10.956 6.834 -27.679 1.00 69.50 82 ALA A O 1
ATOM 622 N N . ASP A 1 83 ? 11.746 7.939 -25.867 1.00 77.06 83 ASP A N 1
ATOM 623 C CA . ASP A 1 83 ? 13.084 8.263 -26.378 1.00 77.06 83 ASP A CA 1
ATOM 624 C C . ASP A 1 83 ? 14.011 7.035 -26.475 1.00 77.06 83 ASP A C 1
ATOM 626 O O . ASP A 1 83 ? 15.106 7.127 -27.025 1.00 77.06 83 ASP A O 1
ATOM 630 N N . PHE A 1 84 ? 13.579 5.884 -25.950 1.00 78.81 84 PHE A N 1
ATOM 631 C CA . PHE A 1 84 ? 14.333 4.631 -25.966 1.00 78.81 84 PHE A CA 1
ATOM 632 C C . PHE A 1 84 ? 13.871 3.685 -27.085 1.00 78.81 84 PHE A C 1
ATOM 634 O O . PHE A 1 84 ? 12.720 3.732 -27.538 1.00 78.81 84 PHE A O 1
ATOM 641 N N . ASP A 1 85 ? 14.757 2.792 -27.523 1.00 84.56 85 ASP A N 1
ATOM 642 C CA . ASP A 1 85 ? 14.410 1.708 -28.441 1.00 84.56 85 ASP A CA 1
ATOM 643 C C . ASP A 1 85 ? 13.441 0.700 -27.785 1.00 84.56 85 ASP A C 1
ATOM 645 O O . ASP A 1 85 ? 13.221 0.713 -26.571 1.00 84.56 85 ASP A O 1
ATOM 649 N N . HIS A 1 86 ? 12.819 -0.161 -28.597 1.00 85.50 86 HIS A N 1
ATOM 650 C CA . HIS A 1 86 ? 11.814 -1.115 -28.113 1.00 85.50 86 HIS A CA 1
ATOM 651 C C . HIS A 1 86 ? 12.382 -2.095 -27.075 1.00 85.50 86 HIS A C 1
ATOM 653 O O . HIS A 1 86 ? 11.715 -2.392 -26.090 1.00 85.50 86 HIS A O 1
ATOM 659 N N . ILE A 1 87 ? 13.633 -2.531 -27.245 1.00 86.69 87 ILE A N 1
ATOM 660 C CA . ILE A 1 87 ? 14.291 -3.495 -26.356 1.00 86.69 87 ILE A CA 1
ATOM 661 C C . ILE A 1 87 ? 14.478 -2.856 -24.977 1.00 86.69 87 ILE A C 1
ATOM 663 O O . ILE A 1 87 ? 14.080 -3.419 -23.958 1.00 86.69 87 ILE A O 1
ATOM 667 N N . THR A 1 88 ? 15.000 -1.629 -24.940 1.00 90.00 88 THR A N 1
ATOM 668 C CA . THR A 1 88 ? 15.154 -0.872 -23.691 1.00 90.00 88 THR A CA 1
ATOM 669 C C . THR A 1 88 ? 13.806 -0.594 -23.016 1.00 90.00 88 THR A C 1
ATOM 671 O O . THR A 1 88 ? 13.716 -0.644 -21.787 1.00 90.00 88 THR A O 1
ATOM 674 N N . LYS A 1 89 ? 12.745 -0.319 -23.787 1.00 89.69 89 LYS A N 1
ATOM 675 C CA . LYS A 1 89 ? 11.386 -0.106 -23.253 1.00 89.69 89 LYS A CA 1
ATOM 676 C C . LYS A 1 89 ? 10.832 -1.352 -22.564 1.00 89.69 89 LYS A C 1
ATOM 678 O O . LYS A 1 89 ? 10.259 -1.215 -21.482 1.00 89.69 89 LYS A O 1
ATOM 683 N N . ASP A 1 90 ? 11.038 -2.534 -23.137 1.00 89.88 90 ASP A N 1
ATOM 684 C CA . ASP A 1 90 ? 10.547 -3.799 -22.575 1.00 89.88 90 AS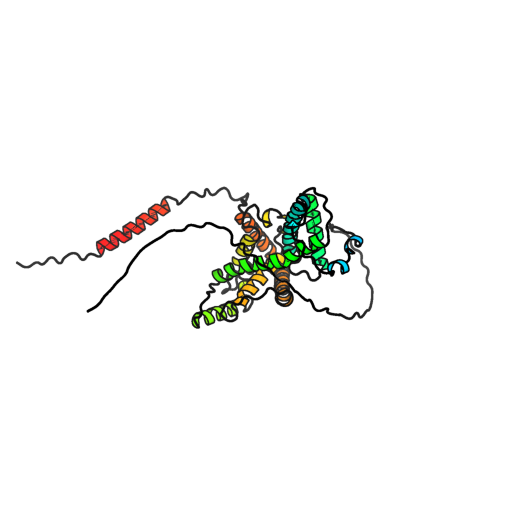P A CA 1
ATOM 685 C C . ASP A 1 90 ? 11.235 -4.130 -21.241 1.00 89.88 90 ASP A C 1
ATOM 687 O O . ASP A 1 90 ? 10.569 -4.435 -20.240 1.00 89.88 90 ASP A O 1
ATOM 691 N N . VAL A 1 91 ? 12.564 -3.974 -21.183 1.00 94.62 91 VAL A N 1
ATOM 692 C CA . VAL A 1 91 ? 13.331 -4.129 -19.934 1.00 94.62 91 VAL A CA 1
ATOM 693 C C . VAL A 1 91 ? 12.877 -3.099 -18.904 1.00 94.62 91 VAL A C 1
ATOM 695 O O . VAL A 1 91 ? 12.598 -3.451 -17.759 1.00 94.62 91 VAL A O 1
ATOM 698 N N . LEU A 1 92 ? 12.717 -1.833 -19.302 1.00 94.81 92 LEU A N 1
ATOM 699 C CA . LEU A 1 92 ? 12.284 -0.762 -18.404 1.00 94.81 92 LEU A CA 1
ATOM 700 C C . LEU A 1 92 ? 10.876 -0.990 -17.840 1.00 94.81 92 LEU A C 1
ATOM 702 O O . LEU A 1 92 ? 10.639 -0.676 -16.671 1.00 94.81 92 LEU A O 1
ATOM 706 N N . ALA A 1 93 ? 9.940 -1.521 -18.627 1.00 94.31 93 ALA A N 1
ATOM 707 C CA . ALA A 1 93 ? 8.588 -1.836 -18.164 1.00 94.31 93 ALA A CA 1
ATOM 708 C C . ALA A 1 93 ? 8.600 -2.943 -17.094 1.00 94.31 93 ALA A C 1
ATOM 710 O O . ALA A 1 93 ? 7.938 -2.824 -16.051 1.00 94.31 93 ALA A O 1
ATOM 711 N N . THR A 1 94 ? 9.409 -3.979 -17.317 1.00 95.81 94 THR A N 1
ATOM 712 C CA . THR A 1 94 ? 9.609 -5.088 -16.373 1.00 95.81 94 THR A CA 1
ATOM 713 C C . THR A 1 94 ? 10.314 -4.602 -15.106 1.00 95.81 94 THR A C 1
ATOM 715 O O . THR A 1 94 ? 9.794 -4.780 -14.003 1.00 95.81 94 THR A O 1
ATOM 718 N N . ALA A 1 95 ? 11.422 -3.871 -15.253 1.00 97.19 95 ALA A N 1
ATOM 719 C CA . ALA A 1 95 ? 12.176 -3.285 -14.147 1.00 97.19 95 ALA A CA 1
ATOM 720 C C . ALA A 1 95 ? 11.313 -2.324 -13.325 1.00 97.19 95 ALA A C 1
ATOM 722 O O . ALA A 1 95 ? 11.333 -2.363 -12.103 1.00 97.19 95 ALA A O 1
ATOM 723 N N . THR A 1 96 ? 10.477 -1.508 -13.969 1.00 96.62 96 THR A N 1
ATOM 724 C CA . THR A 1 96 ? 9.537 -0.615 -13.275 1.00 96.62 96 THR A CA 1
ATOM 725 C C . THR A 1 96 ? 8.534 -1.398 -12.425 1.00 96.62 96 THR A C 1
ATOM 727 O O . THR A 1 96 ? 8.211 -0.982 -11.311 1.00 96.62 96 THR A O 1
ATOM 730 N N . SER A 1 97 ? 8.032 -2.525 -12.932 1.00 96.12 97 SER A N 1
ATOM 731 C CA . SER A 1 97 ? 7.098 -3.382 -12.196 1.00 96.12 97 SER A CA 1
ATOM 732 C C . SER A 1 97 ? 7.757 -3.996 -10.961 1.00 96.12 97 SER A C 1
ATOM 734 O O . SER A 1 97 ? 7.200 -3.908 -9.865 1.00 96.12 97 SER A O 1
ATOM 736 N N . ILE A 1 98 ? 8.963 -4.541 -11.126 1.00 97.94 98 ILE A N 1
ATOM 737 C CA . ILE A 1 98 ? 9.764 -5.107 -10.036 1.00 97.94 98 ILE A CA 1
ATOM 738 C C . ILE A 1 98 ? 10.119 -4.030 -9.012 1.00 97.94 98 ILE A C 1
ATOM 740 O O . ILE A 1 98 ? 9.886 -4.203 -7.819 1.00 97.94 98 ILE A O 1
ATOM 744 N N . TYR A 1 99 ? 10.598 -2.878 -9.477 1.00 97.81 99 TYR A N 1
ATOM 745 C CA . TYR A 1 99 ? 10.962 -1.747 -8.634 1.00 97.81 99 TYR A CA 1
ATOM 746 C C . TYR A 1 99 ? 9.802 -1.305 -7.741 1.00 97.81 99 TYR A C 1
ATOM 748 O O . TYR A 1 99 ? 9.976 -1.111 -6.541 1.00 97.81 99 TYR A O 1
ATOM 756 N N . ARG A 1 100 ? 8.590 -1.201 -8.301 1.00 97.25 100 ARG A N 1
ATOM 757 C CA . ARG A 1 100 ? 7.389 -0.875 -7.521 1.00 97.25 100 ARG A CA 1
ATOM 758 C C . ARG A 1 100 ? 7.103 -1.910 -6.432 1.00 97.25 100 ARG A C 1
ATOM 760 O O . ARG A 1 100 ? 6.661 -1.508 -5.359 1.00 97.25 100 ARG A O 1
ATOM 767 N N . CYS A 1 101 ? 7.355 -3.196 -6.688 1.00 97.62 101 CYS A N 1
ATOM 768 C CA . CYS A 1 101 ? 7.239 -4.243 -5.671 1.00 97.62 101 CYS A CA 1
ATOM 769 C C . CYS A 1 101 ? 8.295 -4.037 -4.580 1.00 97.62 101 CYS A C 1
ATOM 771 O O . CYS A 1 101 ? 7.936 -3.883 -3.419 1.00 97.62 101 CYS A O 1
ATOM 773 N N . LEU A 1 102 ? 9.572 -3.908 -4.951 1.00 97.44 102 LEU A N 1
ATOM 774 C CA . LEU A 1 102 ? 10.673 -3.686 -4.007 1.00 97.44 102 LEU A CA 1
ATOM 775 C C . LEU A 1 102 ? 10.451 -2.463 -3.107 1.00 97.44 102 LEU A C 1
ATOM 777 O O . LEU A 1 102 ? 10.711 -2.524 -1.907 1.00 97.44 102 LEU A O 1
ATOM 781 N N . VAL A 1 103 ? 9.930 -1.361 -3.652 1.00 96.06 103 VAL A N 1
ATOM 782 C CA . VAL A 1 103 ? 9.602 -0.168 -2.857 1.00 96.06 103 VAL A CA 1
ATOM 783 C C . VAL A 1 103 ? 8.614 -0.516 -1.747 1.00 96.06 103 VAL A C 1
ATOM 785 O O . VAL A 1 103 ? 8.871 -0.203 -0.591 1.00 96.06 103 VAL A O 1
ATOM 788 N N . VAL A 1 104 ? 7.498 -1.178 -2.050 1.00 96.25 104 VAL A N 1
ATOM 789 C CA . VAL A 1 104 ? 6.450 -1.416 -1.041 1.00 96.25 104 VAL A CA 1
ATOM 790 C C . VAL A 1 104 ? 6.777 -2.566 -0.087 1.00 96.25 104 VAL A C 1
ATOM 792 O O . VAL A 1 104 ? 6.264 -2.594 1.030 1.00 96.25 104 VAL A O 1
ATOM 795 N N . THR A 1 105 ? 7.648 -3.489 -0.496 1.00 96.88 105 THR A N 1
ATOM 796 C CA . THR A 1 105 ? 8.022 -4.660 0.307 1.00 96.88 105 THR A CA 1
ATOM 797 C C . THR A 1 105 ? 9.301 -4.449 1.116 1.00 96.88 105 THR A C 1
ATOM 799 O O . THR A 1 105 ? 9.437 -5.046 2.184 1.00 96.88 105 THR A O 1
ATOM 802 N N . GLN A 1 106 ? 10.213 -3.569 0.679 1.00 95.19 106 GLN A N 1
ATOM 803 C CA . GLN A 1 106 ? 11.522 -3.372 1.320 1.00 95.19 106 GLN A CA 1
ATOM 804 C C . GLN A 1 106 ? 11.763 -1.967 1.875 1.00 95.19 106 GLN A C 1
ATOM 806 O O . GLN A 1 106 ? 12.299 -1.862 2.982 1.00 95.19 106 GLN A O 1
ATOM 811 N N . ALA A 1 107 ? 11.395 -0.901 1.158 1.00 93.88 107 ALA A N 1
ATOM 812 C CA . ALA A 1 107 ? 11.632 0.475 1.610 1.00 93.88 107 ALA A CA 1
ATOM 813 C C . ALA A 1 107 ? 10.539 1.450 1.128 1.00 93.88 107 ALA A C 1
ATOM 815 O O . ALA A 1 107 ? 10.780 2.253 0.222 1.00 93.88 107 ALA A O 1
ATOM 816 N N . PRO A 1 108 ? 9.338 1.433 1.744 1.00 92.81 108 PRO A N 1
ATOM 817 C CA . PRO A 1 108 ? 8.245 2.310 1.321 1.00 92.81 108 PRO A CA 1
ATOM 818 C C . PRO A 1 108 ? 8.571 3.799 1.484 1.00 92.81 108 PRO A C 1
ATOM 820 O O . PRO A 1 108 ? 8.075 4.634 0.725 1.00 92.81 108 PRO A O 1
ATOM 823 N N . PHE A 1 109 ? 9.432 4.120 2.452 1.00 90.69 109 PHE A N 1
ATOM 824 C CA . PHE A 1 109 ? 10.006 5.439 2.701 1.00 90.69 109 PHE A CA 1
ATOM 825 C C . PHE A 1 109 ? 11.535 5.314 2.701 1.00 90.69 109 PHE A C 1
ATOM 827 O O . PHE A 1 109 ? 12.124 5.124 3.762 1.00 90.69 109 PHE A O 1
ATOM 834 N N . PRO A 1 110 ? 12.196 5.360 1.531 1.00 87.44 110 PRO A N 1
ATOM 835 C CA . PRO A 1 110 ? 13.646 5.235 1.475 1.00 87.44 110 PRO A CA 1
ATOM 836 C C . PRO A 1 110 ? 14.303 6.434 2.171 1.00 87.44 110 PRO A C 1
ATOM 838 O O . PRO A 1 110 ? 14.067 7.588 1.804 1.00 87.44 110 PRO A O 1
ATOM 841 N N . GLU A 1 111 ? 15.133 6.157 3.177 1.00 84.19 111 GLU A N 1
ATOM 842 C CA . GLU A 1 111 ? 15.816 7.182 3.981 1.00 84.19 111 GLU A CA 1
ATOM 843 C C . GLU A 1 111 ? 16.821 7.983 3.147 1.00 84.19 111 GLU A C 1
ATOM 845 O O . GLU A 1 111 ? 16.971 9.197 3.303 1.00 84.19 111 GLU A O 1
ATOM 850 N N . THR A 1 112 ? 17.485 7.308 2.206 1.00 88.31 112 THR A N 1
ATOM 851 C CA . THR A 1 112 ? 18.532 7.892 1.374 1.00 88.31 112 THR A CA 1
ATOM 852 C C . THR A 1 112 ? 18.303 7.605 -0.106 1.00 88.31 112 THR A C 1
ATOM 854 O O . THR A 1 112 ? 17.716 6.594 -0.497 1.00 88.31 112 THR A O 1
ATOM 857 N N . LEU A 1 113 ? 18.836 8.492 -0.950 1.00 90.19 113 LEU A N 1
ATOM 858 C CA . LEU A 1 113 ? 18.883 8.290 -2.401 1.00 90.19 113 LEU A CA 1
ATOM 859 C C . LEU A 1 113 ? 19.665 7.019 -2.773 1.00 90.19 113 LEU A C 1
ATOM 861 O O . LEU A 1 113 ? 19.402 6.415 -3.810 1.00 90.19 113 LEU A O 1
ATOM 865 N N . LEU A 1 114 ? 20.624 6.620 -1.928 1.00 92.25 114 LEU A N 1
ATOM 866 C CA . LEU A 1 114 ? 21.422 5.413 -2.110 1.00 92.25 114 LEU A CA 1
ATOM 867 C C . LEU A 1 114 ? 20.538 4.164 -2.060 1.00 92.25 114 LEU A C 1
ATOM 869 O O . LEU A 1 114 ? 20.558 3.392 -3.013 1.00 92.25 114 LEU A O 1
ATOM 873 N N . VAL A 1 115 ? 19.710 4.021 -1.020 1.00 93.44 115 VAL A N 1
ATOM 874 C CA . VAL A 1 115 ? 18.763 2.896 -0.893 1.00 93.44 115 VAL A CA 1
ATOM 875 C C . VAL A 1 115 ? 17.836 2.842 -2.104 1.00 93.44 115 VAL A C 1
ATOM 877 O O . VAL A 1 115 ? 17.668 1.798 -2.728 1.00 93.44 115 VAL A O 1
ATOM 880 N N . GLU A 1 116 ? 17.281 3.987 -2.495 1.00 93.06 116 GLU A N 1
ATOM 881 C CA . GLU A 1 116 ? 16.360 4.061 -3.627 1.00 93.06 116 GLU A CA 1
ATOM 882 C C . GLU A 1 116 ? 17.037 3.696 -4.966 1.00 93.06 116 GLU A C 1
ATOM 884 O O . GLU A 1 116 ? 16.445 3.006 -5.801 1.00 93.06 116 GLU A O 1
ATOM 889 N N . THR A 1 117 ? 18.301 4.091 -5.145 1.00 95.38 117 THR A N 1
ATOM 890 C CA . THR A 1 117 ? 19.129 3.729 -6.307 1.00 95.38 117 THR A CA 1
ATOM 891 C C . THR A 1 117 ? 19.482 2.242 -6.308 1.00 95.38 117 THR A C 1
ATOM 893 O O . THR A 1 117 ? 19.465 1.618 -7.368 1.00 95.38 117 THR A O 1
ATOM 896 N N . MET A 1 118 ? 19.782 1.657 -5.146 1.00 96.00 118 MET A N 1
ATOM 897 C CA . MET A 1 118 ? 20.064 0.224 -5.019 1.00 96.00 118 MET A CA 1
ATOM 898 C C . MET A 1 118 ? 18.856 -0.612 -5.438 1.00 96.00 118 MET A C 1
ATOM 900 O O . MET A 1 118 ? 19.001 -1.484 -6.290 1.00 96.00 118 MET A O 1
ATOM 904 N N . LEU A 1 119 ? 17.653 -0.282 -4.954 1.00 97.06 119 LEU A N 1
ATOM 905 C CA . LEU A 1 119 ? 16.427 -0.972 -5.375 1.00 97.06 119 LEU A CA 1
ATOM 906 C C . LEU A 1 119 ? 16.201 -0.875 -6.891 1.00 97.06 119 LEU A C 1
ATOM 908 O O . LEU A 1 119 ? 15.788 -1.848 -7.520 1.00 97.06 119 LEU A O 1
ATOM 912 N N . ALA A 1 120 ? 16.499 0.280 -7.495 1.00 97.38 120 ALA A N 1
ATOM 913 C CA . ALA A 1 120 ? 16.387 0.478 -8.939 1.00 97.38 120 ALA A CA 1
ATOM 914 C C . ALA A 1 120 ? 17.384 -0.393 -9.722 1.00 97.38 120 ALA A C 1
ATOM 916 O O . ALA A 1 120 ? 17.019 -0.983 -10.739 1.00 97.38 120 ALA A O 1
ATOM 917 N N . LYS A 1 121 ? 18.625 -0.517 -9.237 1.00 96.69 121 LYS A N 1
ATOM 918 C CA . LYS A 1 121 ? 19.639 -1.404 -9.825 1.00 96.69 121 LYS A CA 1
ATOM 919 C C . LYS A 1 121 ? 19.244 -2.876 -9.707 1.00 96.69 121 LYS A C 1
ATOM 921 O O . LYS A 1 121 ? 19.303 -3.585 -10.707 1.00 96.69 121 LYS A O 1
ATOM 926 N N . CYS A 1 122 ? 18.786 -3.315 -8.533 1.00 97.00 122 CYS A N 1
ATOM 927 C CA . CYS A 1 122 ? 18.305 -4.683 -8.319 1.00 97.00 122 CYS A CA 1
ATOM 928 C C . CYS A 1 122 ? 17.138 -5.017 -9.256 1.00 97.00 122 CYS A C 1
ATOM 930 O O . CYS A 1 122 ? 17.153 -6.053 -9.916 1.00 97.00 122 CYS A O 1
ATOM 932 N N . ALA A 1 123 ? 16.165 -4.109 -9.378 1.00 97.88 123 ALA A N 1
ATOM 933 C CA . ALA A 1 123 ? 15.036 -4.287 -10.282 1.00 97.88 123 ALA A CA 1
ATOM 934 C C . ALA A 1 123 ? 15.457 -4.389 -11.753 1.00 97.88 123 ALA A C 1
ATOM 936 O O . ALA A 1 123 ? 14.884 -5.174 -12.505 1.00 97.88 123 ALA A O 1
ATOM 937 N N . TRP A 1 124 ? 16.448 -3.595 -12.167 1.00 97.75 124 TRP A N 1
ATOM 938 C CA . TRP A 1 124 ? 16.966 -3.633 -13.531 1.00 97.75 124 TRP A CA 1
ATOM 939 C C . TRP A 1 124 ? 17.705 -4.930 -13.840 1.00 97.75 124 TRP A C 1
ATOM 941 O O . TRP A 1 124 ? 17.490 -5.509 -14.904 1.00 97.75 124 TRP A O 1
ATOM 951 N N . HIS A 1 125 ? 18.560 -5.382 -12.920 1.00 96.62 125 HIS A N 1
ATOM 952 C CA . HIS A 1 125 ? 19.286 -6.640 -13.071 1.00 96.62 125 HIS A CA 1
ATOM 953 C C . HIS A 1 125 ? 18.302 -7.795 -13.238 1.00 96.62 125 HIS A C 1
ATOM 955 O O . HIS A 1 125 ? 18.344 -8.509 -14.233 1.00 96.62 125 HIS A O 1
ATOM 961 N N . GLU A 1 126 ? 17.332 -7.897 -12.332 1.00 96.94 126 GLU A N 1
ATOM 962 C CA . GLU A 1 126 ? 16.339 -8.961 -12.393 1.00 96.94 126 GLU A CA 1
ATOM 963 C C . GLU A 1 126 ? 15.467 -8.886 -13.658 1.00 96.94 126 GLU A C 1
ATOM 965 O O . GLU A 1 126 ? 15.164 -9.906 -14.271 1.00 96.94 126 GLU A O 1
ATOM 970 N N . ALA A 1 127 ? 15.088 -7.686 -14.102 1.00 96.81 127 ALA A N 1
ATOM 971 C CA . ALA A 1 127 ? 14.368 -7.524 -15.363 1.00 96.81 127 ALA A CA 1
ATOM 972 C C . ALA A 1 127 ? 15.202 -7.951 -16.578 1.00 96.81 127 ALA A C 1
ATOM 974 O O . ALA A 1 127 ? 14.658 -8.519 -17.526 1.00 96.81 127 ALA A O 1
ATOM 975 N N . SER A 1 128 ? 16.507 -7.683 -16.555 1.00 94.81 128 SER A N 1
ATOM 976 C CA . SER A 1 128 ? 17.435 -8.109 -17.606 1.00 94.81 128 SER A CA 1
ATOM 977 C C . SER A 1 128 ? 17.527 -9.636 -17.649 1.00 94.81 128 SER A C 1
ATOM 979 O O . SER A 1 128 ? 17.446 -10.215 -18.731 1.00 94.81 128 SER A O 1
ATOM 981 N N . ASP A 1 129 ? 17.572 -10.289 -16.484 1.00 94.88 129 ASP A N 1
ATOM 982 C CA . ASP A 1 129 ? 17.567 -11.753 -16.370 1.00 94.88 129 ASP A CA 1
ATOM 983 C C . ASP A 1 129 ? 16.255 -12.364 -16.888 1.00 94.88 129 ASP A C 1
ATOM 985 O O . ASP A 1 129 ? 16.278 -13.311 -17.672 1.00 94.88 129 ASP A O 1
ATOM 989 N N . ILE A 1 130 ? 15.103 -11.798 -16.506 1.00 93.19 130 ILE A N 1
ATOM 990 C CA . ILE A 1 130 ? 13.773 -12.282 -16.924 1.00 93.19 130 ILE A CA 1
ATOM 991 C C . ILE A 1 130 ? 13.567 -12.133 -18.434 1.00 93.19 130 ILE A C 1
ATOM 993 O O . ILE A 1 130 ? 12.974 -13.001 -19.073 1.00 93.19 130 ILE A O 1
ATOM 997 N N . THR A 1 131 ? 14.022 -11.020 -19.007 1.00 91.50 131 THR A N 1
ATOM 998 C CA . THR A 1 131 ? 13.852 -10.742 -20.440 1.00 91.50 131 THR A CA 1
ATOM 999 C C . THR A 1 131 ? 14.934 -11.389 -21.306 1.00 91.50 131 THR A C 1
ATOM 1001 O O . THR A 1 131 ? 14.735 -11.534 -22.510 1.00 91.50 131 THR A O 1
ATOM 1004 N N . GLY A 1 132 ? 16.072 -11.774 -20.720 1.00 90.38 132 GLY A N 1
ATOM 1005 C CA . GLY A 1 132 ? 17.250 -12.250 -21.447 1.00 90.38 132 GLY A CA 1
ATOM 1006 C C . GLY A 1 132 ? 17.948 -11.154 -22.262 1.00 90.38 132 GLY A C 1
ATOM 1007 O O . GLY A 1 132 ? 18.676 -11.460 -23.207 1.00 90.38 132 GLY A O 1
ATOM 1008 N N . LEU A 1 133 ? 17.703 -9.879 -21.941 1.00 89.19 133 LEU A N 1
ATOM 1009 C CA . LEU A 1 133 ? 18.191 -8.727 -22.697 1.00 89.19 133 LEU A CA 1
ATOM 1010 C C . LEU A 1 133 ? 19.288 -7.995 -21.926 1.00 89.19 133 LEU A C 1
ATOM 1012 O O . LEU A 1 133 ? 19.092 -7.544 -20.800 1.00 89.19 133 LEU A O 1
ATOM 1016 N N . THR A 1 134 ? 20.442 -7.805 -22.564 1.00 86.56 134 THR A N 1
ATOM 1017 C CA . THR A 1 134 ? 21.564 -7.064 -21.975 1.00 86.56 134 THR A CA 1
ATOM 1018 C C . THR A 1 134 ? 21.515 -5.600 -22.403 1.00 86.56 134 THR A C 1
ATOM 1020 O O . THR A 1 134 ? 22.081 -5.216 -23.428 1.00 86.56 134 THR A O 1
ATOM 1023 N N . VAL A 1 135 ? 20.837 -4.771 -21.609 1.00 90.00 135 VAL A N 1
ATOM 1024 C CA . VAL A 1 135 ? 20.766 -3.317 -21.818 1.00 90.00 135 VAL A CA 1
ATOM 1025 C C . VAL A 1 135 ? 21.498 -2.596 -20.691 1.00 90.00 135 VAL A C 1
ATOM 1027 O O . VAL A 1 135 ? 21.256 -2.844 -19.509 1.00 90.00 135 VAL A O 1
ATOM 1030 N N . GLN A 1 136 ? 22.382 -1.670 -21.063 1.00 90.62 136 GLN A N 1
ATOM 1031 C CA . GLN A 1 136 ? 23.144 -0.875 -20.104 1.00 90.62 136 GLN A CA 1
ATOM 1032 C C . GLN A 1 136 ? 22.225 0.023 -19.268 1.00 90.62 136 GLN A C 1
ATOM 1034 O O . GLN A 1 136 ? 21.476 0.846 -19.804 1.00 90.62 136 GLN A O 1
ATOM 1039 N N . LEU A 1 137 ? 22.321 -0.092 -17.941 1.00 92.88 137 LEU A N 1
ATOM 1040 C CA . LEU A 1 137 ? 21.573 0.757 -17.020 1.00 92.88 137 LEU A CA 1
ATOM 1041 C C . LEU A 1 137 ? 22.170 2.169 -16.994 1.00 92.88 137 LEU A C 1
ATOM 1043 O O . LEU A 1 137 ? 23.273 2.394 -16.500 1.00 92.88 137 LEU A O 1
ATOM 1047 N N . THR A 1 138 ? 21.414 3.146 -17.490 1.00 92.38 138 THR A N 1
ATOM 1048 C CA . THR A 1 138 ? 21.825 4.557 -17.488 1.00 92.38 138 THR A CA 1
ATOM 1049 C C . THR A 1 138 ? 21.237 5.323 -16.294 1.00 92.38 138 THR A C 1
ATOM 1051 O O . THR A 1 138 ? 20.164 4.968 -15.795 1.00 92.38 138 THR A O 1
ATOM 1054 N N . PRO A 1 139 ? 21.855 6.441 -15.857 1.00 92.25 139 PRO A N 1
ATOM 1055 C CA . PRO A 1 139 ? 21.300 7.285 -14.793 1.00 92.25 139 PRO A CA 1
ATOM 1056 C C . PRO A 1 139 ? 19.882 7.803 -15.082 1.00 92.25 139 PRO A C 1
ATOM 1058 O O . PRO A 1 139 ? 19.096 8.023 -14.161 1.00 92.25 139 PRO A O 1
ATOM 1061 N N . SER A 1 140 ? 19.535 7.992 -16.356 1.00 90.44 140 SER A N 1
ATOM 1062 C CA . SER A 1 140 ? 18.198 8.422 -16.776 1.00 90.44 140 SER A CA 1
ATOM 1063 C C . SER A 1 140 ? 17.145 7.343 -16.524 1.00 90.44 140 SER A C 1
ATOM 1065 O O . SER A 1 140 ? 16.071 7.652 -16.010 1.00 90.44 140 SER A O 1
ATOM 1067 N N . LEU A 1 141 ? 17.470 6.079 -16.814 1.00 92.81 141 LEU A N 1
ATOM 1068 C CA . LEU A 1 141 ? 16.603 4.928 -16.540 1.00 92.81 141 LEU A CA 1
ATOM 1069 C C . LEU A 1 141 ? 16.405 4.735 -15.031 1.00 92.81 141 LEU A C 1
ATOM 1071 O O . LEU A 1 141 ? 15.277 4.543 -14.576 1.00 92.81 141 LEU A O 1
ATOM 1075 N N . VAL A 1 142 ? 17.475 4.903 -14.245 1.00 94.38 142 VAL A N 1
ATOM 1076 C CA . VAL A 1 142 ? 17.405 4.924 -12.774 1.00 94.38 142 VAL A CA 1
ATOM 1077 C C . VAL A 1 142 ? 16.431 6.001 -12.293 1.00 94.38 142 VAL A C 1
ATOM 1079 O O . VAL A 1 142 ? 15.457 5.687 -11.610 1.00 94.38 142 VAL A O 1
ATOM 1082 N N . LYS A 1 143 ? 16.611 7.259 -12.720 1.00 92.12 143 LYS A N 1
ATOM 1083 C CA . LYS A 1 143 ? 15.696 8.360 -12.366 1.00 92.12 143 LYS A CA 1
ATOM 1084 C C . LYS A 1 143 ? 14.244 8.068 -12.758 1.00 92.12 143 LYS A C 1
ATOM 1086 O O . LYS A 1 143 ? 13.334 8.425 -12.013 1.00 92.12 143 LYS A O 1
ATOM 1091 N N . MET A 1 144 ? 14.008 7.443 -13.912 1.00 91.56 144 MET A N 1
ATOM 1092 C CA . MET A 1 144 ? 12.658 7.081 -14.355 1.00 91.56 144 MET A CA 1
ATOM 1093 C C . MET A 1 144 ? 11.988 6.059 -13.436 1.00 91.56 144 MET A C 1
ATOM 1095 O O . MET A 1 144 ? 10.799 6.211 -13.148 1.00 91.56 144 MET A O 1
ATOM 1099 N N . MET A 1 145 ? 12.728 5.056 -12.959 1.00 94.69 145 MET A N 1
ATOM 1100 C CA . MET A 1 145 ? 12.213 4.095 -11.982 1.00 94.69 145 MET A CA 1
ATOM 1101 C C . MET A 1 145 ? 11.940 4.774 -10.639 1.00 94.69 145 MET A C 1
ATOM 1103 O O . MET A 1 145 ? 10.843 4.639 -10.111 1.00 94.69 145 MET A O 1
ATOM 1107 N N . MET A 1 146 ? 12.862 5.600 -10.141 1.00 92.81 146 MET A N 1
ATOM 1108 C CA . MET A 1 146 ? 12.724 6.271 -8.837 1.00 92.81 146 MET A CA 1
ATOM 1109 C C . MET A 1 146 ? 11.515 7.215 -8.756 1.00 92.81 146 MET A C 1
ATOM 1111 O O . MET A 1 146 ? 10.874 7.345 -7.717 1.00 92.81 146 MET A O 1
ATOM 1115 N N . ARG A 1 147 ? 11.088 7.806 -9.879 1.00 89.62 147 ARG A N 1
ATOM 1116 C CA . ARG A 1 147 ? 9.820 8.565 -9.938 1.00 89.62 147 ARG A CA 1
ATOM 1117 C C . ARG A 1 147 ? 8.589 7.727 -9.569 1.00 89.62 147 ARG A C 1
ATOM 1119 O O . ARG A 1 147 ? 7.533 8.283 -9.277 1.00 89.62 147 ARG A O 1
ATOM 1126 N N . ARG A 1 148 ? 8.683 6.396 -9.603 1.00 90.56 148 ARG A N 1
ATOM 1127 C CA . ARG A 1 148 ? 7.572 5.481 -9.311 1.00 90.56 148 ARG A CA 1
ATOM 1128 C C . ARG A 1 148 ? 7.352 5.256 -7.818 1.00 90.56 148 ARG A C 1
ATOM 1130 O O . ARG A 1 148 ? 6.279 4.777 -7.458 1.00 90.56 148 ARG A O 1
ATOM 1137 N N . THR A 1 149 ? 8.287 5.661 -6.961 1.00 87.69 149 THR A N 1
ATOM 1138 C CA . THR A 1 149 ? 8.177 5.526 -5.501 1.00 87.69 149 THR A CA 1
ATOM 1139 C C . THR A 1 149 ? 7.030 6.361 -4.934 1.00 87.69 149 THR A C 1
ATOM 1141 O O . THR A 1 149 ? 6.201 5.864 -4.174 1.00 87.69 149 THR A O 1
ATOM 1144 N N . SER A 1 150 ? 6.925 7.636 -5.317 1.00 86.75 150 SER A N 1
ATOM 1145 C CA . SER A 1 150 ? 5.790 8.478 -4.914 1.00 86.75 150 SER A CA 1
ATOM 1146 C C . SER A 1 150 ? 4.490 8.039 -5.589 1.00 86.75 150 SER A C 1
ATOM 1148 O O . SER A 1 150 ? 3.438 8.060 -4.951 1.00 86.75 150 SER A O 1
ATOM 1150 N N . HIS A 1 151 ? 4.571 7.578 -6.841 1.00 90.31 151 HIS A N 1
ATOM 1151 C CA . HIS A 1 151 ? 3.418 7.112 -7.606 1.00 90.31 151 HIS A CA 1
ATOM 1152 C C . HIS A 1 151 ? 2.720 5.921 -6.939 1.00 90.31 151 HIS A C 1
ATOM 1154 O O . HIS A 1 151 ? 1.513 5.980 -6.727 1.00 90.31 151 HIS A O 1
ATOM 1160 N N . VAL A 1 152 ? 3.462 4.879 -6.534 1.00 93.50 152 VAL A N 1
ATOM 1161 C CA . VAL A 1 152 ? 2.863 3.686 -5.908 1.00 93.50 152 VAL A CA 1
ATOM 1162 C C . VAL A 1 152 ? 2.169 4.015 -4.579 1.00 93.50 152 VAL A C 1
ATOM 1164 O O . VAL A 1 152 ? 1.099 3.480 -4.298 1.00 93.50 152 VAL A O 1
ATOM 1167 N N . ARG A 1 153 ? 2.709 4.955 -3.788 1.00 93.19 153 ARG A N 1
ATOM 1168 C CA . ARG A 1 153 ? 2.065 5.418 -2.545 1.00 93.19 153 ARG A CA 1
ATOM 1169 C C . ARG A 1 153 ? 0.816 6.256 -2.812 1.00 93.19 153 ARG A C 1
ATOM 1171 O O . ARG A 1 153 ? -0.194 6.076 -2.137 1.00 93.19 153 ARG A O 1
ATOM 1178 N N . GLY A 1 154 ? 0.872 7.160 -3.791 1.00 92.88 154 GLY A N 1
ATOM 1179 C CA . GLY A 1 154 ? -0.276 7.980 -4.189 1.00 92.88 154 GLY A CA 1
ATOM 1180 C C . GLY A 1 154 ? -1.425 7.150 -4.766 1.00 92.88 154 GLY A C 1
ATOM 1181 O O . GLY A 1 154 ? -2.592 7.414 -4.472 1.00 92.88 154 GLY A O 1
ATOM 1182 N N . GLU A 1 155 ? -1.100 6.107 -5.527 1.00 94.88 155 GLU A N 1
ATOM 1183 C CA . GLU A 1 155 ? -2.067 5.142 -6.054 1.00 94.88 155 GLU A CA 1
ATOM 1184 C C . GLU A 1 155 ? -2.740 4.351 -4.924 1.00 94.88 155 GLU A C 1
ATOM 1186 O O . GLU A 1 155 ? -3.971 4.314 -4.855 1.00 94.88 155 GLU A O 1
ATOM 1191 N N . LEU A 1 156 ? -1.954 3.824 -3.973 1.00 96.00 156 LEU A N 1
ATOM 1192 C CA . LEU A 1 156 ? -2.484 3.149 -2.785 1.00 96.00 156 LEU A CA 1
ATOM 1193 C C . LEU A 1 156 ? -3.396 4.075 -1.968 1.00 96.00 156 LEU A C 1
ATOM 1195 O O . LEU A 1 156 ? -4.485 3.666 -1.572 1.00 96.00 156 LEU A O 1
ATOM 1199 N N . LYS A 1 157 ? -2.998 5.338 -1.765 1.00 95.12 157 LYS A N 1
ATOM 1200 C CA . LYS A 1 157 ? -3.834 6.351 -1.101 1.00 95.12 157 LYS A CA 1
ATOM 1201 C C . LYS A 1 157 ? -5.149 6.577 -1.834 1.00 95.12 157 LYS A C 1
ATOM 1203 O O . LYS A 1 157 ? -6.196 6.656 -1.200 1.00 95.12 157 LYS A O 1
ATOM 1208 N N . THR A 1 158 ? -5.108 6.669 -3.157 1.00 95.25 158 THR A N 1
ATOM 1209 C CA . THR A 1 158 ? -6.305 6.908 -3.968 1.00 95.25 158 THR A CA 1
ATOM 1210 C C . THR A 1 158 ? -7.306 5.761 -3.834 1.00 95.25 158 THR A C 1
ATOM 1212 O O . THR A 1 158 ? -8.486 6.023 -3.603 1.00 95.25 158 THR A O 1
ATOM 1215 N N . LYS A 1 159 ? -6.839 4.505 -3.889 1.00 95.44 159 LYS A N 1
ATOM 1216 C CA . LYS A 1 159 ? -7.676 3.314 -3.656 1.00 95.44 159 LYS A CA 1
ATOM 1217 C C . LYS A 1 159 ? -8.202 3.271 -2.217 1.00 95.44 159 LYS A C 1
ATOM 1219 O O . LYS A 1 159 ? -9.411 3.196 -2.002 1.00 95.44 159 LYS A O 1
ATOM 1224 N N . MET A 1 160 ? -7.311 3.423 -1.234 1.00 96.12 160 MET A N 1
ATOM 1225 C CA . MET A 1 160 ? -7.667 3.410 0.187 1.00 96.12 160 MET A CA 1
ATOM 1226 C C . MET A 1 160 ? -8.689 4.492 0.537 1.00 96.12 160 MET A C 1
ATOM 1228 O O . MET A 1 160 ? -9.599 4.233 1.309 1.00 96.12 160 MET A O 1
ATOM 1232 N N . ARG A 1 161 ? -8.608 5.689 -0.052 1.00 94.94 161 ARG A N 1
ATOM 1233 C CA . ARG A 1 161 ? -9.555 6.781 0.214 1.00 94.94 161 ARG A CA 1
ATOM 1234 C C . ARG A 1 161 ? -11.001 6.369 -0.059 1.00 94.94 161 ARG A C 1
ATOM 1236 O O . ARG A 1 161 ? -11.866 6.625 0.776 1.00 94.94 161 ARG A O 1
ATOM 1243 N N . GLY A 1 162 ? -11.262 5.740 -1.206 1.00 93.38 162 GLY A N 1
ATOM 1244 C CA . GLY A 1 162 ? -12.602 5.253 -1.550 1.00 93.38 162 GLY A CA 1
ATOM 1245 C C . GLY A 1 162 ? -13.088 4.189 -0.567 1.00 93.38 162 GLY A C 1
ATOM 1246 O O . GLY A 1 162 ? -14.208 4.274 -0.061 1.00 93.38 162 GLY A O 1
ATOM 1247 N N . LEU A 1 163 ? -12.203 3.246 -0.235 1.00 95.31 163 LEU A N 1
ATOM 1248 C CA . LEU A 1 163 ? -12.467 2.176 0.722 1.00 95.31 163 LEU A CA 1
ATOM 1249 C C . LEU A 1 163 ? -12.770 2.727 2.127 1.00 95.31 163 LEU A C 1
ATOM 1251 O O . LEU A 1 163 ? -13.815 2.413 2.686 1.00 95.31 163 LEU A O 1
ATOM 1255 N N . THR A 1 164 ? -11.906 3.583 2.679 1.00 95.44 164 THR A N 1
ATOM 1256 C CA . THR A 1 164 ? -12.043 4.201 4.008 1.00 95.44 164 THR A CA 1
ATOM 1257 C C . THR A 1 164 ? -13.334 4.998 4.121 1.00 95.44 164 THR A C 1
ATOM 1259 O O . THR A 1 164 ? -14.066 4.834 5.097 1.00 95.44 164 THR A O 1
ATOM 1262 N N . SER A 1 165 ? -13.647 5.837 3.125 1.00 93.94 165 SER A N 1
ATOM 1263 C CA . SER A 1 165 ? -14.886 6.618 3.143 1.00 93.94 165 SER A CA 1
ATOM 1264 C C . SER A 1 165 ? -16.121 5.723 3.164 1.00 93.94 165 SER A C 1
ATOM 1266 O O . SER A 1 165 ? -16.999 5.930 3.997 1.00 93.94 165 SER A O 1
ATOM 1268 N N . SER A 1 166 ? -16.168 4.701 2.307 1.00 93.94 166 SER A N 1
ATOM 1269 C CA . SER A 1 166 ? -17.308 3.782 2.262 1.00 93.94 166 SER A CA 1
ATOM 1270 C C . SER A 1 166 ? -17.416 2.901 3.508 1.00 93.94 166 SER A C 1
ATOM 1272 O O . SER A 1 166 ? -18.527 2.592 3.921 1.00 93.94 166 SER A O 1
ATOM 1274 N N . PHE A 1 167 ? -16.292 2.463 4.075 1.00 94.50 167 PHE A N 1
ATOM 1275 C CA . PHE A 1 167 ? -16.266 1.473 5.152 1.00 94.50 167 PHE A CA 1
ATOM 1276 C C . PHE A 1 167 ? -16.650 2.069 6.506 1.00 94.50 167 PHE A C 1
ATOM 1278 O O . PHE A 1 167 ? -17.476 1.498 7.210 1.00 94.50 167 PHE A O 1
ATOM 1285 N N . PHE A 1 168 ? -16.098 3.235 6.851 1.00 93.56 168 PHE A N 1
ATOM 1286 C CA . PHE A 1 168 ? -16.457 3.933 8.090 1.00 93.56 168 PHE A CA 1
ATOM 1287 C C . PHE A 1 168 ? -17.725 4.778 7.950 1.00 93.56 168 PHE A C 1
ATOM 1289 O O . PHE A 1 168 ? -18.258 5.259 8.944 1.00 93.56 168 PHE A O 1
ATOM 1296 N N . GLY A 1 169 ? -18.212 4.962 6.721 1.00 94.00 169 GLY A N 1
ATOM 1297 C CA . GLY A 1 169 ? -19.382 5.782 6.451 1.00 94.00 169 GLY A CA 1
ATOM 1298 C C . GLY A 1 169 ? -19.086 7.270 6.586 1.00 94.00 169 GLY A C 1
ATOM 1299 O O . GLY A 1 169 ? -19.908 7.990 7.130 1.00 94.00 169 GLY A O 1
ATOM 1300 N N . PHE A 1 170 ? -17.939 7.746 6.092 1.00 95.44 170 PHE A N 1
ATOM 1301 C CA . PHE A 1 170 ? -17.740 9.180 5.875 1.00 95.44 170 PHE A CA 1
ATOM 1302 C C . PHE A 1 170 ? -18.532 9.620 4.644 1.00 95.44 170 PHE A C 1
ATOM 1304 O O . PHE A 1 170 ? -18.439 8.992 3.586 1.00 95.44 170 PHE A O 1
ATOM 1311 N N . TRP A 1 171 ? -19.247 10.740 4.730 1.00 93.81 171 TRP A N 1
ATOM 1312 C CA . TRP A 1 171 ? -19.945 11.303 3.572 1.00 93.81 171 TRP A CA 1
ATOM 1313 C C . TRP A 1 171 ? -19.684 12.797 3.422 1.00 93.81 171 TRP A C 1
ATOM 1315 O O . TRP A 1 171 ? -19.662 13.564 4.385 1.00 93.81 171 TRP A O 1
ATOM 1325 N N . ALA A 1 172 ? -19.492 13.228 2.175 1.00 92.12 172 ALA A N 1
ATOM 1326 C CA . ALA A 1 172 ? -19.293 14.633 1.859 1.00 92.12 172 ALA A CA 1
ATOM 1327 C C . ALA A 1 172 ? -20.637 15.373 1.922 1.00 92.12 172 ALA A C 1
ATOM 1329 O O . ALA A 1 172 ? -21.550 15.107 1.141 1.00 92.12 172 ALA A O 1
ATOM 1330 N N . SER A 1 173 ? -20.763 16.310 2.857 1.00 91.56 173 SER A N 1
ATOM 1331 C CA . SER A 1 173 ? -21.934 17.170 3.002 1.00 91.56 173 SER A CA 1
ATOM 1332 C C . SER A 1 173 ? -21.525 18.492 3.640 1.00 91.56 173 SER A C 1
ATOM 1334 O O . SER A 1 173 ? -20.656 18.533 4.504 1.00 91.56 173 SER A O 1
ATOM 1336 N N . TRP A 1 174 ? -22.189 19.571 3.229 1.00 91.12 174 TRP A N 1
ATOM 1337 C CA . TRP A 1 174 ? -22.002 20.911 3.794 1.00 91.12 174 TRP A CA 1
ATOM 1338 C C . TRP A 1 174 ? -22.875 21.167 5.029 1.00 91.12 174 TRP A C 1
ATOM 1340 O O . TRP A 1 174 ? -22.854 22.258 5.595 1.00 91.12 174 TRP A O 1
ATOM 1350 N N . SER A 1 175 ? -23.681 20.184 5.446 1.00 95.69 175 SER A N 1
ATOM 1351 C CA . SER A 1 175 ? -24.506 20.326 6.644 1.00 95.69 175 SER A CA 1
ATOM 1352 C C . SER A 1 175 ? -23.641 20.291 7.903 1.00 95.69 175 SER A C 1
ATOM 1354 O O . SER A 1 175 ? -22.771 19.435 8.050 1.00 95.69 175 SER A O 1
ATOM 1356 N N . MET A 1 176 ? -23.924 21.186 8.852 1.00 94.88 176 MET A N 1
ATOM 1357 C CA . MET A 1 176 ? -23.191 21.240 10.123 1.00 94.88 176 MET A CA 1
ATOM 1358 C C . MET A 1 176 ? -23.265 19.917 10.896 1.00 94.88 176 MET A C 1
ATOM 1360 O O . MET A 1 176 ? -22.298 19.530 11.546 1.00 94.88 176 MET A O 1
ATOM 1364 N N . THR A 1 177 ? -24.384 19.193 10.787 1.00 95.88 177 THR A N 1
ATOM 1365 C CA . THR A 1 177 ? -24.553 17.867 11.394 1.00 95.88 177 THR A CA 1
ATOM 1366 C C . THR A 1 177 ? -23.597 16.841 10.792 1.00 95.88 177 THR A C 1
ATOM 1368 O O . THR A 1 177 ? -22.956 16.115 11.544 1.00 95.88 177 THR A O 1
ATOM 1371 N N . ALA A 1 178 ? -23.462 16.794 9.463 1.00 95.38 178 ALA A N 1
ATOM 1372 C CA . ALA A 1 178 ? -22.538 15.871 8.805 1.00 95.38 178 ALA A CA 1
ATOM 1373 C C . ALA A 1 178 ? -21.075 16.227 9.079 1.00 95.38 178 ALA A C 1
ATOM 1375 O O . ALA A 1 178 ? -20.285 15.343 9.384 1.00 95.38 178 ALA A O 1
ATOM 1376 N N . ILE A 1 179 ? -20.729 17.518 9.039 1.00 97.50 179 ILE A N 1
ATOM 1377 C CA . ILE A 1 179 ? -19.379 17.994 9.372 1.00 97.50 179 ILE A CA 1
ATOM 1378 C C . ILE A 1 179 ? -19.015 17.565 10.796 1.00 97.50 179 ILE A C 1
ATOM 1380 O O . ILE A 1 179 ? -17.954 16.985 11.018 1.00 97.50 179 ILE A O 1
ATOM 1384 N N . LYS A 1 180 ? -19.915 17.786 11.761 1.00 97.44 180 LYS A N 1
ATOM 1385 C CA . LYS A 1 180 ? -19.703 17.344 13.139 1.00 97.44 180 LYS A CA 1
ATOM 1386 C C . LYS A 1 180 ? -19.566 15.819 13.230 1.00 97.44 180 LYS A C 1
ATOM 1388 O O . LYS A 1 180 ? -18.610 15.354 13.831 1.00 97.44 180 LYS A O 1
ATOM 1393 N N . ALA A 1 181 ? -20.466 15.058 12.606 1.00 97.25 181 ALA A N 1
ATOM 1394 C CA . ALA A 1 181 ? -20.431 13.595 12.644 1.00 97.25 181 ALA A CA 1
ATOM 1395 C C . ALA A 1 181 ? -19.134 13.019 12.051 1.00 97.25 181 ALA A C 1
ATOM 1397 O O . ALA A 1 181 ? -18.517 12.161 12.671 1.00 97.25 181 ALA A O 1
ATOM 1398 N N . ASN A 1 182 ? -18.682 13.527 10.899 1.00 97.75 182 ASN A N 1
ATOM 1399 C CA . ASN A 1 182 ? -17.418 13.121 10.283 1.00 97.75 182 ASN A CA 1
ATOM 1400 C C . ASN A 1 182 ? -16.221 13.438 11.189 1.00 97.75 182 ASN A C 1
ATOM 1402 O O . ASN A 1 182 ? -15.334 12.605 11.340 1.00 97.75 182 ASN A O 1
ATOM 1406 N N . ARG A 1 183 ? -16.192 14.629 11.800 1.00 97.50 183 ARG A N 1
ATOM 1407 C CA . ARG A 1 183 ? -15.112 15.016 12.715 1.00 97.50 183 ARG A CA 1
ATOM 1408 C C . ARG A 1 183 ? -15.073 14.112 13.945 1.00 97.50 183 ARG A C 1
ATOM 1410 O O . ARG A 1 183 ? -14.014 13.587 14.268 1.00 97.50 183 ARG A O 1
ATOM 1417 N N . ASP A 1 184 ? -16.220 13.926 14.594 1.00 96.75 184 ASP A N 1
ATOM 1418 C CA . ASP A 1 184 ? -16.342 13.109 15.803 1.00 96.75 184 ASP A CA 1
ATOM 1419 C C . ASP A 1 184 ? -15.968 11.638 15.487 1.00 96.75 184 ASP A C 1
ATOM 1421 O O . ASP A 1 184 ? -15.260 10.986 16.255 1.00 96.75 184 ASP A O 1
ATOM 1425 N N . LEU A 1 185 ? -16.347 11.132 14.303 1.00 96.19 185 LEU A N 1
ATOM 1426 C CA . LEU A 1 185 ? -15.934 9.815 13.811 1.00 96.19 185 LEU A CA 1
ATOM 1427 C C . LEU A 1 185 ? -14.418 9.734 13.584 1.00 96.19 185 LEU A C 1
ATOM 1429 O O . LEU A 1 185 ? -13.782 8.807 14.085 1.00 96.19 185 LEU A O 1
ATOM 1433 N N . ALA A 1 186 ? -13.821 10.694 12.872 1.00 96.81 186 ALA A N 1
ATOM 1434 C CA . ALA A 1 186 ? -12.379 10.723 12.630 1.00 96.81 186 ALA A CA 1
ATOM 1435 C C . ALA A 1 186 ? -11.581 10.767 13.944 1.00 96.81 186 ALA A C 1
ATOM 1437 O O . ALA A 1 186 ? -10.593 10.045 14.086 1.00 96.81 186 ALA A O 1
ATOM 1438 N N . GLU A 1 187 ? -12.034 11.556 14.921 1.00 96.19 187 GLU A N 1
ATOM 1439 C CA . GLU A 1 187 ? -11.447 11.623 16.262 1.00 96.19 187 GLU A CA 1
ATOM 1440 C C . GLU A 1 187 ? -11.548 10.275 16.993 1.00 96.19 187 GLU A C 1
ATOM 1442 O O . GLU A 1 187 ? -10.533 9.769 17.473 1.00 96.19 187 GLU A O 1
ATOM 1447 N N . SER A 1 188 ? -12.720 9.629 16.986 1.00 94.75 188 SER A N 1
ATOM 1448 C CA . SER A 1 188 ? -12.921 8.318 17.631 1.00 94.75 188 SER A CA 1
ATOM 1449 C C . SER A 1 188 ? -12.086 7.188 17.009 1.00 94.75 188 SER A C 1
ATOM 1451 O O . SER A 1 188 ? -11.588 6.307 17.714 1.00 94.75 188 SER A O 1
ATOM 1453 N N . LEU A 1 189 ? -11.879 7.223 15.687 1.00 94.12 189 LEU A N 1
ATOM 1454 C CA . LEU A 1 189 ? -11.030 6.259 14.984 1.00 94.12 189 LEU A CA 1
ATOM 1455 C C . LEU A 1 189 ? -9.554 6.448 15.350 1.00 94.12 189 LEU A C 1
ATOM 1457 O O . LEU A 1 189 ? -8.794 5.485 15.475 1.00 94.12 189 LEU A O 1
ATOM 1461 N N . LYS A 1 190 ? -9.141 7.703 15.533 1.00 93.25 190 LYS A N 1
ATOM 1462 C CA . LYS A 1 190 ? -7.779 8.076 15.927 1.00 93.25 190 LYS A CA 1
ATOM 1463 C C . LYS A 1 190 ? -7.501 7.782 17.395 1.00 93.25 190 LYS A C 1
ATOM 1465 O O . LYS A 1 190 ? -6.366 7.434 17.733 1.00 93.25 190 LYS A O 1
ATOM 1470 N N . GLU A 1 191 ? -8.502 7.896 18.259 1.00 89.75 191 GLU A N 1
ATOM 1471 C CA . GLU A 1 191 ? -8.357 7.619 19.682 1.00 89.75 191 GLU A CA 1
ATOM 1472 C C . GLU A 1 191 ? -7.959 6.154 19.918 1.00 89.75 191 GLU A C 1
ATOM 1474 O O . GLU A 1 191 ? -8.684 5.206 19.613 1.00 89.75 191 GLU A O 1
ATOM 1479 N N . GLY A 1 192 ? -6.746 5.955 20.441 1.00 83.31 192 GLY A N 1
ATOM 1480 C CA . GLY A 1 192 ? -6.183 4.621 20.650 1.00 83.31 192 GLY A CA 1
ATOM 1481 C C . GLY A 1 192 ? -5.978 3.812 19.364 1.00 83.31 192 GLY A C 1
ATOM 1482 O O . GLY A 1 192 ? -5.829 2.595 19.456 1.00 83.31 192 GLY A O 1
ATOM 1483 N N . ILE A 1 193 ? -5.963 4.469 18.195 1.00 90.44 193 ILE A N 1
ATOM 1484 C CA . ILE A 1 193 ? -5.765 3.842 16.880 1.00 90.44 193 ILE A CA 1
ATOM 1485 C C . ILE A 1 193 ? -6.813 2.737 16.628 1.00 90.44 193 ILE A C 1
ATOM 1487 O O . ILE A 1 193 ? -6.497 1.641 16.173 1.00 90.44 193 ILE A O 1
ATOM 1491 N N . SER A 1 194 ? -8.080 2.986 16.966 1.00 91.56 194 SER A N 1
ATOM 1492 C CA . SER A 1 194 ? -9.137 1.962 16.954 1.00 91.56 194 SER A CA 1
ATOM 1493 C C . SER A 1 194 ? -9.405 1.367 15.560 1.00 91.56 194 SER A C 1
ATOM 1495 O O . SER A 1 194 ? -9.822 0.213 15.454 1.00 91.56 194 SER A O 1
ATOM 1497 N N . PHE A 1 195 ? -9.042 2.080 14.489 1.00 92.38 195 PHE A N 1
ATOM 1498 C CA . PHE A 1 195 ? -9.120 1.589 13.108 1.00 92.38 195 PHE A CA 1
ATOM 1499 C C . PHE A 1 195 ? -8.217 0.379 12.803 1.00 92.38 195 PHE A C 1
ATOM 1501 O O . PHE A 1 195 ? -8.332 -0.198 11.729 1.00 92.38 195 PHE A O 1
ATOM 1508 N N . VAL A 1 196 ? -7.303 -0.044 13.685 1.00 93.88 196 VAL A N 1
ATOM 1509 C CA . VAL A 1 196 ? -6.547 -1.289 13.437 1.00 93.88 196 VAL A CA 1
ATOM 1510 C C . VAL A 1 196 ? -7.326 -2.546 13.824 1.00 93.88 196 VAL A C 1
ATOM 1512 O O . VAL A 1 196 ? -6.895 -3.648 13.491 1.00 93.88 196 VAL A O 1
ATOM 1515 N N . PHE A 1 197 ? -8.441 -2.423 14.542 1.00 92.56 197 PHE A N 1
ATOM 1516 C CA . PHE A 1 197 ? -9.213 -3.558 15.042 1.00 92.56 197 PHE A CA 1
ATOM 1517 C C . PHE A 1 197 ? -10.324 -3.956 14.068 1.00 92.56 197 PHE A C 1
ATOM 1519 O O . PHE A 1 197 ? -10.927 -3.112 13.412 1.00 92.56 197 PHE A O 1
ATOM 1526 N N . LYS A 1 198 ? -10.621 -5.259 13.991 1.00 91.19 198 LYS A N 1
ATOM 1527 C CA . LYS A 1 198 ? -11.781 -5.769 13.244 1.00 91.19 198 LYS A CA 1
ATOM 1528 C C . LYS A 1 198 ? -13.091 -5.236 13.826 1.00 91.19 198 LYS A C 1
ATOM 1530 O O . LYS A 1 198 ? -13.988 -4.876 13.075 1.00 91.19 198 LYS A O 1
ATOM 1535 N N . ASP A 1 199 ? -13.180 -5.228 15.150 1.00 87.75 199 ASP A N 1
ATOM 1536 C CA . ASP A 1 199 ? -14.251 -4.594 15.909 1.00 87.75 199 ASP A CA 1
ATOM 1537 C C . ASP A 1 199 ? -13.620 -3.461 16.721 1.00 87.75 199 ASP A C 1
ATOM 1539 O O . ASP A 1 199 ? -12.914 -3.713 17.704 1.00 87.75 199 ASP A O 1
ATOM 1543 N N . TRP A 1 200 ? -13.802 -2.223 16.258 1.00 85.19 200 TRP A N 1
ATOM 1544 C CA . TRP A 1 200 ? -13.202 -1.038 16.871 1.00 85.19 200 TRP A CA 1
ATOM 1545 C C . TRP A 1 200 ? -13.902 -0.614 18.168 1.00 85.19 200 TRP A C 1
ATOM 1547 O O . TRP A 1 200 ? -13.268 0.040 18.997 1.00 85.19 200 TRP A O 1
ATOM 1557 N N . GLU A 1 201 ? -15.161 -1.013 18.387 1.00 81.06 201 GLU A N 1
ATOM 1558 C CA . GLU A 1 201 ? -15.903 -0.715 19.619 1.00 81.06 201 GLU A CA 1
ATOM 1559 C C . GLU A 1 201 ? -15.440 -1.629 20.754 1.00 81.06 201 GLU A C 1
ATOM 1561 O O . GLU A 1 201 ? -15.072 -1.161 21.833 1.00 81.06 201 GLU A O 1
ATOM 1566 N N . MET A 1 202 ? -15.378 -2.938 20.493 1.00 88.19 202 MET A N 1
ATOM 1567 C CA . MET A 1 202 ? -14.903 -3.926 21.468 1.00 88.19 202 MET A CA 1
ATOM 1568 C C . MET A 1 202 ? -13.374 -4.054 21.498 1.00 88.19 202 MET A C 1
ATOM 1570 O O . MET A 1 202 ? -12.834 -4.769 22.346 1.00 88.19 202 MET A O 1
ATOM 1574 N N . LYS A 1 203 ? -12.666 -3.387 20.576 1.00 87.69 203 LYS A N 1
ATOM 1575 C CA . LYS A 1 203 ? -11.208 -3.473 20.375 1.00 87.69 203 LYS A CA 1
ATOM 1576 C C . LYS A 1 203 ? -10.726 -4.920 20.240 1.00 87.69 203 LYS A C 1
ATOM 1578 O O . LYS A 1 203 ? -9.744 -5.335 20.860 1.00 87.69 203 LYS A O 1
ATOM 1583 N N . THR A 1 204 ? -11.413 -5.705 19.408 1.00 90.81 204 THR A N 1
ATOM 1584 C CA . THR A 1 204 ? -11.054 -7.108 19.147 1.00 90.81 204 THR A CA 1
ATOM 1585 C C . THR A 1 204 ? -10.560 -7.324 17.718 1.00 90.81 204 THR A C 1
ATOM 1587 O O . THR A 1 204 ? -10.923 -6.616 16.779 1.00 90.81 204 THR A O 1
ATOM 1590 N N . GLY A 1 205 ? -9.675 -8.311 17.542 1.00 90.62 205 GLY A N 1
ATOM 1591 C CA . GLY A 1 205 ? -9.122 -8.653 16.229 1.00 90.62 205 GLY A CA 1
ATOM 1592 C C . GLY A 1 205 ? -8.181 -7.588 15.660 1.00 90.62 205 GLY A C 1
ATOM 1593 O O . GLY A 1 205 ? -8.386 -7.133 14.538 1.00 90.62 205 GLY A O 1
ATOM 1594 N N . ILE A 1 206 ? -7.155 -7.196 16.421 1.00 92.38 206 ILE A N 1
ATOM 1595 C CA . ILE A 1 206 ? -6.104 -6.278 15.955 1.00 92.38 206 ILE A CA 1
ATOM 1596 C C . ILE A 1 206 ? -5.485 -6.759 14.627 1.00 92.38 206 ILE A C 1
ATOM 1598 O O . ILE A 1 206 ? -5.228 -7.950 14.450 1.00 92.38 206 ILE A O 1
ATOM 1602 N N . TYR A 1 207 ? -5.296 -5.832 13.690 1.00 93.56 207 TYR A N 1
ATOM 1603 C CA . TYR A 1 207 ? -4.806 -6.021 12.318 1.00 93.56 207 TYR A CA 1
ATOM 1604 C C . TYR A 1 207 ? -5.638 -6.959 11.428 1.00 93.56 207 TYR A C 1
ATOM 1606 O O . TYR A 1 207 ? -5.195 -7.328 10.344 1.00 93.56 207 TYR A O 1
ATOM 1614 N N . LYS A 1 208 ? -6.856 -7.326 11.846 1.00 91.19 208 LYS A N 1
ATOM 1615 C CA . LYS A 1 208 ? -7.780 -8.181 11.075 1.00 91.19 208 LYS A CA 1
ATOM 1616 C C . LYS A 1 208 ? -8.933 -7.400 10.442 1.00 91.19 208 LYS A C 1
ATOM 1618 O O . LYS A 1 208 ? -9.970 -7.984 10.126 1.00 91.19 208 LYS A O 1
ATOM 1623 N N . MET A 1 209 ? -8.788 -6.085 10.305 1.00 92.00 209 MET A N 1
ATOM 1624 C CA . MET A 1 209 ? -9.809 -5.260 9.675 1.00 92.00 209 MET A CA 1
ATOM 1625 C C . MET A 1 209 ? -9.879 -5.542 8.171 1.00 92.00 209 MET A C 1
ATOM 1627 O O . MET A 1 209 ? -8.859 -5.553 7.481 1.00 92.00 209 MET A O 1
ATOM 1631 N N . GLU A 1 210 ? -11.096 -5.721 7.656 1.00 92.88 210 GLU A N 1
ATOM 1632 C CA . GLU A 1 210 ? -11.362 -6.066 6.251 1.00 92.88 210 GLU A CA 1
ATOM 1633 C C . GLU A 1 210 ? -10.768 -5.047 5.265 1.00 92.88 210 GLU A C 1
ATOM 1635 O O . GLU A 1 210 ? -10.368 -5.396 4.157 1.00 92.88 210 GLU A O 1
ATOM 1640 N N . LEU A 1 211 ? -10.648 -3.788 5.688 1.00 94.44 211 LEU A N 1
ATOM 1641 C CA . LEU A 1 211 ? -10.090 -2.715 4.875 1.00 94.44 211 LEU A CA 1
ATOM 1642 C C . LEU A 1 211 ? -8.629 -2.955 4.468 1.00 94.44 211 LEU A C 1
ATOM 1644 O O . LEU A 1 211 ? -8.236 -2.583 3.364 1.00 94.44 211 LEU A O 1
ATOM 1648 N N . ILE A 1 212 ? -7.839 -3.605 5.332 1.00 94.38 212 ILE A N 1
ATOM 1649 C CA . ILE A 1 212 ? -6.447 -3.970 5.030 1.00 94.38 212 ILE A CA 1
ATOM 1650 C C . ILE A 1 212 ? -6.430 -4.980 3.877 1.00 94.38 212 ILE A C 1
ATOM 1652 O O . ILE A 1 212 ? -5.696 -4.790 2.909 1.00 94.38 212 ILE A O 1
ATOM 1656 N N . GLN A 1 213 ? -7.288 -6.005 3.945 1.00 96.31 213 GLN A N 1
ATOM 1657 C CA . GLN A 1 213 ? -7.424 -7.004 2.884 1.00 96.31 213 GLN A CA 1
ATOM 1658 C C . GLN A 1 213 ? -7.869 -6.363 1.568 1.00 96.31 213 GLN A C 1
ATOM 1660 O O . GLN A 1 213 ? -7.243 -6.600 0.540 1.00 96.31 213 GLN A O 1
ATOM 1665 N N . LYS A 1 214 ? -8.917 -5.528 1.593 1.00 96.25 214 LYS A N 1
ATOM 1666 C CA . LYS A 1 214 ? -9.425 -4.850 0.388 1.00 96.25 214 LYS A CA 1
ATOM 1667 C C . LYS A 1 214 ? -8.352 -3.996 -0.276 1.00 96.25 214 LYS A C 1
ATOM 1669 O O . LYS A 1 214 ? -8.175 -4.079 -1.483 1.00 96.25 214 LYS A O 1
ATOM 1674 N N . ALA A 1 215 ? -7.583 -3.242 0.506 1.00 96.06 215 ALA A N 1
ATOM 1675 C CA . ALA A 1 215 ? -6.503 -2.427 -0.036 1.00 96.06 215 ALA A CA 1
ATOM 1676 C C . ALA A 1 215 ? -5.386 -3.264 -0.678 1.00 96.06 215 ALA A C 1
ATOM 1678 O O . ALA A 1 215 ? -4.867 -2.877 -1.723 1.00 96.06 215 ALA A O 1
ATOM 1679 N N . ILE A 1 216 ? -5.020 -4.403 -0.078 1.00 96.75 216 ILE A N 1
ATOM 1680 C CA . ILE A 1 216 ? -4.027 -5.322 -0.653 1.00 96.75 216 ILE A CA 1
ATOM 1681 C C . ILE A 1 216 ? -4.554 -5.932 -1.956 1.00 96.75 216 ILE A C 1
ATOM 1683 O O . ILE A 1 216 ? -3.845 -5.918 -2.965 1.00 96.75 216 ILE A O 1
ATOM 1687 N N . ASN A 1 217 ? -5.803 -6.402 -1.943 1.00 96.75 217 ASN A N 1
ATOM 1688 C CA . ASN A 1 217 ? -6.471 -6.991 -3.098 1.00 96.75 217 ASN A CA 1
ATOM 1689 C C . ASN A 1 217 ? -6.528 -6.009 -4.266 1.00 96.75 217 ASN A C 1
ATOM 1691 O O . ASN A 1 217 ? -5.993 -6.298 -5.331 1.00 96.75 217 ASN A O 1
ATOM 1695 N N . ASP A 1 218 ? -7.081 -4.818 -4.040 1.00 95.25 218 ASP A N 1
ATOM 1696 C CA . ASP A 1 218 ? -7.255 -3.808 -5.082 1.00 95.25 218 ASP A CA 1
ATOM 1697 C C . ASP A 1 218 ? -5.924 -3.321 -5.662 1.00 95.25 218 ASP A C 1
ATOM 1699 O O . ASP A 1 218 ? -5.886 -2.832 -6.791 1.00 95.25 218 ASP A O 1
ATOM 1703 N N . MET A 1 219 ? -4.840 -3.348 -4.885 1.00 95.81 219 MET A N 1
ATOM 1704 C CA . MET A 1 219 ? -3.565 -2.762 -5.294 1.00 95.81 219 MET A CA 1
ATOM 1705 C C . MET A 1 219 ? -2.617 -3.769 -5.956 1.00 95.81 219 MET A C 1
ATOM 1707 O O . MET A 1 219 ? -1.893 -3.391 -6.879 1.00 95.81 219 MET A O 1
ATOM 1711 N N . TRP A 1 220 ? -2.590 -5.027 -5.502 1.00 96.25 220 TRP A N 1
ATOM 1712 C CA . TRP A 1 220 ? -1.614 -6.016 -5.982 1.00 96.25 220 TRP A CA 1
ATOM 1713 C C . TRP A 1 220 ? -2.206 -7.378 -6.361 1.00 96.25 220 TRP A C 1
ATOM 1715 O O . TRP A 1 220 ? -1.466 -8.187 -6.919 1.00 96.25 220 TRP A O 1
ATOM 1725 N N . PHE A 1 221 ? -3.490 -7.644 -6.097 1.00 96.56 221 PHE A N 1
ATOM 1726 C CA . PHE A 1 221 ? -4.112 -8.963 -6.286 1.00 96.56 221 PHE A CA 1
ATOM 1727 C C . PHE A 1 221 ? -5.537 -8.872 -6.866 1.00 96.56 221 PHE A C 1
ATOM 1729 O O . PHE A 1 221 ? -6.438 -9.608 -6.462 1.00 96.56 221 PHE A O 1
ATOM 1736 N N . THR A 1 222 ? -5.775 -7.970 -7.820 1.00 94.56 222 THR A N 1
ATOM 1737 C CA . THR A 1 222 ? -7.091 -7.809 -8.467 1.00 94.56 222 THR A CA 1
ATOM 1738 C C . THR A 1 222 ? -7.400 -8.984 -9.392 1.00 94.56 222 THR A C 1
ATOM 1740 O O . THR A 1 222 ? -8.553 -9.365 -9.554 1.00 94.56 222 THR A O 1
ATOM 1743 N N . ASN A 1 223 ? -6.375 -9.538 -10.044 1.00 93.06 223 ASN A N 1
ATOM 1744 C CA . ASN A 1 223 ? -6.491 -10.619 -11.022 1.00 93.06 223 ASN A CA 1
ATOM 1745 C C . ASN A 1 223 ? -5.161 -11.389 -11.148 1.00 93.06 223 ASN A C 1
ATOM 1747 O O . ASN A 1 223 ? -4.132 -10.974 -10.613 1.00 93.06 223 ASN A O 1
ATOM 1751 N N . CYS A 1 224 ? -5.165 -12.487 -11.906 1.00 92.31 224 CYS A N 1
ATOM 1752 C CA . CYS A 1 224 ? -4.014 -13.380 -12.077 1.00 92.31 224 CYS A CA 1
ATOM 1753 C C . CYS A 1 224 ? -2.801 -12.758 -12.796 1.00 92.31 224 CYS A C 1
ATOM 1755 O O . CYS A 1 224 ? -1.727 -13.353 -12.808 1.00 92.31 224 CYS A O 1
ATOM 1757 N N . SER A 1 225 ? -2.957 -11.577 -13.398 1.00 91.19 225 SER A N 1
ATOM 1758 C CA . SER A 1 225 ? -1.884 -10.824 -14.063 1.00 91.19 225 SER A CA 1
ATOM 1759 C C . SER A 1 225 ? -1.357 -9.660 -13.215 1.00 91.19 225 SER A C 1
ATOM 1761 O O . SER A 1 225 ? -0.466 -8.928 -13.658 1.00 91.19 225 SER A O 1
ATOM 1763 N N . ASP A 1 226 ? -1.881 -9.464 -12.003 1.00 93.69 226 ASP A N 1
ATOM 1764 C CA . ASP A 1 226 ? -1.407 -8.409 -11.114 1.00 93.69 226 ASP A CA 1
ATOM 1765 C C . ASP A 1 226 ? -0.052 -8.749 -10.476 1.00 93.69 226 ASP A C 1
ATOM 1767 O O . ASP A 1 226 ? 0.429 -9.884 -10.455 1.00 93.69 226 ASP A O 1
ATOM 1771 N N . LYS A 1 227 ? 0.603 -7.710 -9.948 1.00 93.31 227 LYS A N 1
ATOM 1772 C CA . LYS A 1 227 ? 1.998 -7.763 -9.491 1.00 93.31 227 LYS A CA 1
ATOM 1773 C C . LYS A 1 227 ? 2.220 -8.704 -8.309 1.00 93.31 227 LYS A C 1
ATOM 1775 O O . LYS A 1 227 ? 3.292 -9.297 -8.234 1.00 93.31 227 LYS A O 1
ATOM 1780 N N . GLY A 1 228 ? 1.227 -8.857 -7.435 1.00 93.56 228 GLY A N 1
ATOM 1781 C CA . GLY A 1 228 ? 1.266 -9.806 -6.326 1.00 93.56 228 GLY A CA 1
ATOM 1782 C C . GLY A 1 228 ? 1.345 -11.259 -6.792 1.00 93.56 228 GLY A C 1
ATOM 1783 O O . GLY A 1 228 ? 1.976 -12.068 -6.125 1.00 93.56 228 GLY A O 1
ATOM 1784 N N . ILE A 1 229 ? 0.798 -11.569 -7.974 1.00 95.00 229 ILE A N 1
ATOM 1785 C CA . ILE A 1 229 ? 0.866 -12.902 -8.588 1.00 95.00 229 ILE A CA 1
ATOM 1786 C C . ILE A 1 229 ? 2.144 -13.062 -9.410 1.00 95.00 229 ILE A C 1
ATOM 1788 O O . ILE A 1 229 ? 2.899 -14.011 -9.210 1.00 95.00 229 ILE A O 1
ATOM 1792 N N . LEU A 1 230 ? 2.428 -12.113 -10.308 1.00 93.94 230 LEU A N 1
ATOM 1793 C CA . LEU A 1 230 ? 3.585 -12.203 -11.208 1.00 93.94 230 LEU A CA 1
ATOM 1794 C C . LEU A 1 230 ? 4.930 -12.180 -10.470 1.00 93.94 230 LEU A C 1
ATOM 1796 O O . LEU A 1 230 ? 5.896 -12.781 -10.933 1.00 93.94 230 LEU A O 1
ATOM 1800 N N . TYR A 1 231 ? 4.998 -11.490 -9.329 1.00 95.31 231 TYR A N 1
ATOM 1801 C CA . TYR A 1 231 ? 6.209 -11.357 -8.522 1.00 95.31 231 TYR A CA 1
ATOM 1802 C C . TYR A 1 231 ? 5.992 -11.863 -7.090 1.00 95.31 231 TYR A C 1
ATOM 1804 O O . TYR A 1 231 ? 6.452 -11.240 -6.129 1.00 95.31 231 TYR A O 1
ATOM 1812 N N . ALA A 1 232 ? 5.305 -13.004 -6.955 1.00 94.81 232 ALA A N 1
ATOM 1813 C CA . ALA A 1 232 ? 4.912 -13.610 -5.678 1.00 94.81 232 ALA A CA 1
ATOM 1814 C C . ALA A 1 232 ? 6.055 -13.708 -4.654 1.00 94.81 232 ALA A C 1
ATOM 1816 O O . ALA A 1 232 ? 5.842 -13.469 -3.470 1.00 94.81 232 ALA A O 1
ATOM 1817 N N . LYS A 1 233 ? 7.297 -13.932 -5.106 1.00 95.56 233 LYS A N 1
ATOM 1818 C CA . LYS A 1 233 ? 8.490 -14.005 -4.243 1.00 95.56 233 LYS A CA 1
ATOM 1819 C C . LYS A 1 233 ? 8.733 -12.768 -3.366 1.00 95.56 233 LYS A C 1
ATOM 1821 O O . LYS A 1 233 ? 9.450 -12.857 -2.379 1.00 95.56 233 LYS A O 1
ATOM 1826 N N . TYR A 1 234 ? 8.200 -11.602 -3.738 1.00 96.81 234 TYR A N 1
ATOM 1827 C CA . TYR A 1 234 ? 8.312 -10.394 -2.914 1.00 96.81 234 TYR A CA 1
ATOM 1828 C C . TYR A 1 234 ? 7.192 -10.267 -1.886 1.00 96.81 234 TYR A C 1
ATOM 1830 O O . TYR A 1 234 ? 7.310 -9.457 -0.969 1.00 96.81 234 TYR A O 1
ATOM 1838 N N . PHE A 1 235 ? 6.108 -11.018 -2.064 1.00 96.81 235 PHE A N 1
ATOM 1839 C CA . PHE A 1 235 ? 4.913 -10.975 -1.235 1.00 96.81 235 PHE A CA 1
ATOM 1840 C C . PHE A 1 235 ? 4.758 -12.214 -0.349 1.00 96.81 235 PHE A C 1
ATOM 1842 O O . PHE A 1 235 ? 3.835 -12.227 0.452 1.00 96.81 235 PHE A O 1
ATOM 1849 N N . ASP A 1 236 ? 5.637 -13.213 -0.462 1.00 94.00 236 ASP A N 1
ATOM 1850 C CA . ASP A 1 236 ? 5.590 -14.449 0.321 1.00 94.00 236 ASP A CA 1
ATOM 1851 C C . ASP A 1 236 ? 6.821 -14.584 1.243 1.00 94.00 236 ASP A C 1
ATOM 1853 O O . ASP A 1 236 ? 7.939 -14.758 0.745 1.00 94.00 236 ASP A O 1
ATOM 1857 N N . PRO A 1 237 ? 6.658 -14.473 2.578 1.00 94.31 237 PRO A N 1
ATOM 1858 C CA . PRO A 1 237 ? 5.423 -14.132 3.299 1.00 94.31 237 PRO A CA 1
ATOM 1859 C C . PRO A 1 237 ? 5.072 -12.638 3.184 1.00 94.31 237 PRO A C 1
ATOM 1861 O O . PRO A 1 237 ? 5.961 -11.797 3.019 1.00 94.31 237 PRO A O 1
ATOM 1864 N N . LEU A 1 238 ? 3.793 -12.272 3.380 1.00 96.81 238 LEU A N 1
ATOM 1865 C CA . LEU A 1 238 ? 3.308 -10.893 3.175 1.00 96.81 238 LEU A CA 1
ATOM 1866 C C . LEU A 1 238 ? 4.161 -9.871 3.944 1.00 96.81 238 LEU A C 1
ATOM 1868 O O . LEU A 1 238 ? 4.199 -9.946 5.168 1.00 96.81 238 LEU A O 1
ATOM 1872 N N . PRO A 1 239 ? 4.854 -8.913 3.308 1.00 97.62 239 PRO A N 1
ATOM 1873 C CA . PRO A 1 239 ? 5.851 -8.102 4.003 1.00 97.62 239 PRO A CA 1
ATOM 1874 C C . PRO A 1 239 ? 5.259 -7.217 5.095 1.00 97.62 239 PRO A C 1
ATOM 1876 O O . PRO A 1 239 ? 4.264 -6.522 4.887 1.00 97.62 239 PRO A O 1
ATOM 1879 N N . LEU A 1 240 ? 5.931 -7.154 6.246 1.00 96.75 240 LEU A N 1
ATOM 1880 C CA . LEU A 1 240 ? 5.468 -6.326 7.360 1.00 96.75 240 LEU A CA 1
ATOM 1881 C C . LEU A 1 240 ? 5.406 -4.838 6.997 1.00 96.75 240 LEU A C 1
ATOM 1883 O O . LEU A 1 240 ? 4.473 -4.121 7.352 1.00 96.75 240 LEU A O 1
ATOM 1887 N N . LYS A 1 241 ? 6.381 -4.404 6.197 1.00 97.69 241 LYS A N 1
ATOM 1888 C CA . LYS A 1 241 ? 6.478 -3.055 5.636 1.00 97.69 241 LYS A CA 1
ATOM 1889 C C . LYS A 1 241 ? 5.278 -2.706 4.751 1.00 97.69 241 LYS A C 1
ATOM 1891 O O . LYS A 1 241 ? 4.821 -1.567 4.773 1.00 97.69 241 LYS A O 1
ATOM 1896 N N . LEU A 1 242 ? 4.716 -3.685 4.037 1.00 97.62 242 LEU A N 1
ATOM 1897 C CA . LEU A 1 242 ? 3.511 -3.500 3.228 1.00 97.62 242 LEU A CA 1
ATOM 1898 C C . LEU A 1 242 ? 2.282 -3.260 4.114 1.00 97.62 242 LEU A C 1
ATOM 1900 O O . LEU A 1 242 ? 1.504 -2.342 3.854 1.00 97.62 242 LEU A O 1
ATOM 1904 N N . MET A 1 243 ? 2.135 -4.038 5.192 1.00 97.50 243 MET A N 1
ATOM 1905 C CA . MET A 1 243 ? 1.066 -3.833 6.177 1.00 97.50 243 MET A CA 1
ATOM 1906 C C . MET A 1 243 ? 1.190 -2.465 6.855 1.00 97.50 243 MET A C 1
ATOM 1908 O O . MET A 1 243 ? 0.211 -1.724 6.923 1.00 97.50 243 MET A O 1
ATOM 1912 N N . ALA A 1 244 ? 2.393 -2.094 7.297 1.00 97.81 244 ALA A N 1
ATOM 1913 C CA . ALA A 1 244 ? 2.653 -0.794 7.914 1.00 97.81 244 ALA A CA 1
ATOM 1914 C C . ALA A 1 244 ? 2.334 0.366 6.954 1.00 97.81 244 ALA A C 1
ATOM 1916 O O . ALA A 1 244 ? 1.740 1.370 7.354 1.00 97.81 244 ALA A O 1
ATOM 1917 N N . LEU A 1 245 ? 2.664 0.208 5.666 1.00 97.38 245 LEU A N 1
ATOM 1918 C CA . LEU A 1 245 ? 2.298 1.159 4.621 1.00 97.38 245 LEU A CA 1
ATOM 1919 C C . LEU A 1 245 ? 0.772 1.268 4.476 1.00 97.38 245 LEU A C 1
ATOM 1921 O O . LEU A 1 245 ? 0.257 2.383 4.460 1.00 97.38 245 LEU A O 1
ATOM 1925 N N . ALA A 1 246 ? 0.040 0.153 4.410 1.00 97.44 246 ALA A N 1
ATOM 1926 C CA . ALA A 1 246 ? -1.421 0.171 4.308 1.00 97.44 246 ALA A CA 1
ATOM 1927 C C . ALA A 1 246 ? -2.082 0.859 5.518 1.00 97.44 246 ALA A C 1
ATOM 1929 O O . ALA A 1 246 ? -2.970 1.693 5.336 1.00 97.44 246 ALA A O 1
ATOM 1930 N N . LEU A 1 247 ? -1.612 0.574 6.737 1.00 97.44 247 LEU A N 1
ATOM 1931 C CA . LEU A 1 247 ? -2.105 1.195 7.972 1.00 97.44 247 LEU A CA 1
ATOM 1932 C C . LEU A 1 247 ? -1.860 2.705 8.004 1.00 97.44 247 LEU A C 1
ATOM 1934 O O . LEU A 1 247 ? -2.774 3.474 8.296 1.00 97.44 247 LEU A O 1
ATOM 1938 N N . MET A 1 248 ? -0.656 3.152 7.646 1.00 96.75 248 MET A N 1
ATOM 1939 C CA . MET A 1 248 ? -0.362 4.583 7.600 1.00 96.75 248 MET A CA 1
ATOM 1940 C C . MET A 1 248 ? -1.167 5.289 6.497 1.00 96.75 248 MET A C 1
ATOM 1942 O O . MET A 1 248 ? -1.652 6.398 6.722 1.00 96.75 248 MET A O 1
ATOM 1946 N N . VAL A 1 249 ? -1.373 4.668 5.326 1.00 96.81 249 VAL A N 1
ATOM 1947 C CA . VAL A 1 249 ? -2.222 5.257 4.274 1.00 96.81 249 VAL A CA 1
ATOM 1948 C C . VAL A 1 249 ? -3.670 5.370 4.750 1.00 96.81 249 VAL A C 1
ATOM 1950 O O . VAL A 1 249 ? -4.319 6.385 4.505 1.00 96.81 249 VAL A O 1
ATOM 1953 N N . MET A 1 250 ? -4.175 4.363 5.455 1.00 96.56 250 MET A N 1
ATOM 1954 C CA . MET A 1 250 ? -5.505 4.400 6.053 1.00 96.56 250 MET A CA 1
ATOM 1955 C C . MET A 1 250 ? -5.634 5.533 7.074 1.00 96.56 250 MET A C 1
ATOM 1957 O O . MET A 1 250 ? -6.591 6.303 7.007 1.00 96.56 250 MET A O 1
ATOM 1961 N N . GLU A 1 251 ? -4.640 5.702 7.947 1.00 96.56 251 GLU A N 1
ATOM 1962 C CA . GLU A 1 251 ? -4.582 6.832 8.876 1.00 96.56 251 GLU A CA 1
ATOM 1963 C C . GLU A 1 251 ? -4.537 8.174 8.136 1.00 96.56 251 GLU A C 1
ATOM 1965 O O . GLU A 1 251 ? -5.209 9.125 8.530 1.00 96.56 251 GLU A O 1
ATOM 1970 N N . CYS A 1 252 ? -3.794 8.256 7.028 1.00 96.06 252 CYS A N 1
ATOM 1971 C CA . CYS A 1 252 ? -3.784 9.432 6.165 1.00 96.06 252 CYS A CA 1
ATOM 1972 C C . CYS A 1 252 ? -5.188 9.752 5.640 1.00 96.06 252 CYS A C 1
ATOM 1974 O O . CYS A 1 252 ? -5.620 10.896 5.755 1.00 96.06 252 CYS A O 1
ATOM 1976 N N . CYS A 1 253 ? -5.916 8.753 5.137 1.00 96.12 253 CYS A N 1
ATOM 1977 C CA . CYS A 1 253 ? -7.289 8.915 4.660 1.00 96.12 253 CYS A CA 1
ATOM 1978 C C . CYS A 1 253 ? -8.270 9.314 5.772 1.00 96.12 253 CYS A C 1
ATOM 1980 O O . CYS A 1 253 ? -9.196 10.069 5.500 1.00 96.12 253 CYS A O 1
ATOM 1982 N N . ILE A 1 254 ? -8.077 8.848 7.009 1.00 96.56 254 ILE A N 1
ATOM 1983 C CA . ILE A 1 254 ? -8.881 9.282 8.164 1.00 96.56 254 ILE A CA 1
ATOM 1984 C C . ILE A 1 254 ? -8.565 10.741 8.516 1.00 96.56 254 ILE A C 1
ATOM 1986 O O . ILE A 1 254 ? -9.483 11.529 8.740 1.00 96.56 254 ILE A O 1
ATOM 1990 N N . ASN A 1 255 ? -7.286 11.134 8.497 1.00 95.75 255 ASN A N 1
ATOM 1991 C CA . ASN A 1 255 ? -6.875 12.514 8.770 1.00 95.75 255 ASN A CA 1
ATOM 1992 C C . ASN A 1 255 ? -7.499 13.514 7.777 1.00 95.75 255 ASN A C 1
ATOM 1994 O O . ASN A 1 255 ? -7.729 14.658 8.159 1.00 95.75 255 ASN A O 1
ATOM 1998 N N . GLU A 1 256 ? -7.812 13.104 6.538 1.00 96.31 256 GLU A N 1
ATOM 1999 C CA . GLU A 1 256 ? -8.508 13.961 5.558 1.00 96.31 256 GLU A CA 1
ATOM 2000 C C . GLU A 1 256 ? -9.868 14.459 6.060 1.00 96.31 256 GLU A C 1
ATOM 2002 O O . GLU A 1 256 ? -10.366 15.454 5.547 1.00 96.31 256 GLU A O 1
ATOM 2007 N N . TRP A 1 257 ? -10.466 13.797 7.053 1.00 97.19 257 TRP A N 1
ATOM 2008 C CA . TRP A 1 257 ? -11.764 14.147 7.633 1.00 97.19 257 TRP A CA 1
ATOM 2009 C C . TRP A 1 257 ? -11.659 14.824 9.005 1.00 97.19 257 TRP A C 1
ATOM 2011 O O . TRP A 1 257 ? -12.680 15.046 9.654 1.00 97.19 257 TRP A O 1
ATOM 2021 N N . ALA A 1 258 ? -10.453 15.192 9.452 1.00 95.31 258 ALA A N 1
ATOM 2022 C CA . ALA A 1 258 ? -10.226 15.757 10.784 1.00 95.31 258 ALA A CA 1
ATOM 2023 C C . ALA A 1 258 ? -10.979 17.078 11.041 1.00 95.31 258 ALA A C 1
ATOM 2025 O O . ALA A 1 258 ? -11.299 17.389 12.185 1.00 95.31 258 ALA A O 1
ATOM 2026 N N . THR A 1 259 ? -11.295 17.857 10.002 1.00 95.44 259 THR A N 1
ATOM 2027 C CA . THR A 1 259 ? -12.100 19.089 10.119 1.00 95.44 259 THR A CA 1
ATOM 2028 C C . THR A 1 259 ? -13.603 18.839 9.935 1.00 95.44 259 THR A C 1
ATOM 2030 O O . THR A 1 259 ? -14.411 19.752 10.101 1.00 95.44 259 THR A O 1
ATOM 2033 N N . GLY A 1 260 ? -13.995 17.601 9.614 1.00 94.81 260 GLY A N 1
ATOM 2034 C CA . GLY A 1 260 ? -15.356 17.202 9.251 1.00 94.81 260 GLY A CA 1
ATOM 2035 C C . GLY A 1 260 ? -15.692 17.375 7.765 1.00 94.81 260 GLY A C 1
ATOM 2036 O O . GLY A 1 260 ? -16.678 16.810 7.281 1.00 94.81 260 GLY A O 1
ATOM 2037 N N . VAL A 1 261 ? -14.857 18.109 7.026 1.00 94.31 261 VAL A N 1
ATOM 2038 C CA . VAL A 1 261 ? -14.889 18.228 5.564 1.00 94.31 261 VAL A CA 1
ATOM 2039 C C . VAL A 1 261 ? -13.662 17.517 5.010 1.00 94.31 261 VAL A C 1
ATOM 2041 O O . VAL A 1 261 ? -12.587 17.605 5.590 1.00 94.31 261 VAL A O 1
ATOM 2044 N N . ARG A 1 262 ? -13.813 16.802 3.891 1.00 94.06 262 ARG A N 1
ATOM 2045 C CA . ARG A 1 262 ? -12.685 16.095 3.283 1.00 94.06 262 ARG A CA 1
ATOM 2046 C C . ARG A 1 262 ? -11.684 17.070 2.669 1.00 94.06 262 ARG A C 1
ATOM 2048 O O . ARG A 1 262 ? -12.018 17.765 1.709 1.00 94.06 262 ARG A O 1
ATOM 2055 N N . GLU A 1 263 ? -10.447 17.010 3.132 1.00 93.25 263 GLU A N 1
ATOM 2056 C CA . GLU A 1 263 ? -9.307 17.761 2.606 1.00 93.25 263 GLU A CA 1
ATOM 2057 C C . GLU A 1 263 ? -8.282 16.809 1.976 1.00 93.25 263 GLU A C 1
ATOM 2059 O O . GLU A 1 263 ? -7.956 15.769 2.543 1.00 93.25 263 GLU A O 1
ATOM 2064 N N . ASP A 1 264 ? -7.751 17.138 0.794 1.00 89.94 264 ASP A N 1
ATOM 2065 C CA . ASP A 1 264 ? -6.699 16.314 0.185 1.00 89.94 264 ASP A CA 1
ATOM 2066 C C . ASP A 1 264 ? -5.349 16.584 0.860 1.00 89.94 264 ASP A C 1
ATOM 2068 O O . ASP A 1 264 ? -4.658 17.562 0.566 1.00 89.94 264 ASP A O 1
ATOM 2072 N N . ILE A 1 265 ? -4.957 15.701 1.778 1.00 89.38 265 ILE A N 1
ATOM 2073 C CA . ILE A 1 265 ? -3.689 15.833 2.499 1.00 89.38 265 ILE A CA 1
ATOM 2074 C C . ILE A 1 265 ? -2.541 15.312 1.637 1.00 89.38 265 ILE A C 1
ATOM 2076 O O . ILE A 1 265 ? -2.424 14.112 1.391 1.00 89.38 265 ILE A O 1
ATOM 2080 N N . LYS A 1 266 ? -1.623 16.178 1.208 1.00 82.38 266 LYS A N 1
ATOM 2081 C CA . LYS A 1 266 ? -0.479 15.734 0.400 1.00 82.38 266 LYS A CA 1
ATOM 2082 C C . LYS A 1 266 ? 0.358 14.686 1.144 1.00 82.38 266 LYS A C 1
ATOM 2084 O O . LYS A 1 266 ? 0.795 14.890 2.275 1.00 82.38 266 LYS A O 1
ATOM 2089 N N . PHE A 1 267 ? 0.638 13.579 0.462 1.00 78.94 267 PHE A N 1
ATOM 2090 C CA . PHE A 1 267 ? 1.491 12.513 0.971 1.00 78.94 267 PHE A CA 1
ATOM 2091 C C . PHE A 1 267 ? 2.963 12.959 0.928 1.00 78.94 267 PHE A C 1
ATOM 2093 O O . PHE A 1 267 ? 3.654 12.774 -0.075 1.00 78.94 267 PHE A O 1
ATOM 2100 N N . SER A 1 268 ? 3.428 13.623 1.988 1.00 81.12 268 SER A N 1
ATOM 2101 C CA . SER A 1 268 ? 4.810 14.101 2.098 1.00 81.12 268 SER A CA 1
ATOM 2102 C C . SER A 1 268 ? 5.673 13.114 2.891 1.00 81.12 268 SER A C 1
ATOM 2104 O O . SER A 1 268 ? 5.206 12.489 3.847 1.00 81.12 268 SER A O 1
ATOM 2106 N N . LEU A 1 269 ? 6.949 12.988 2.507 1.00 80.56 269 LEU A N 1
ATOM 2107 C CA . LEU A 1 269 ? 7.918 12.163 3.236 1.00 80.56 269 LEU A CA 1
ATOM 2108 C C . LEU A 1 269 ? 8.036 12.631 4.696 1.00 80.56 269 LEU A C 1
ATOM 2110 O O . LEU A 1 269 ? 8.015 11.817 5.611 1.00 80.56 269 LEU A O 1
ATOM 2114 N N . VAL A 1 270 ? 8.099 13.949 4.901 1.00 85.19 270 VAL A N 1
ATOM 2115 C CA . VAL A 1 270 ? 8.284 14.579 6.215 1.00 85.19 270 VAL A CA 1
ATOM 2116 C C . VAL A 1 270 ? 7.101 14.302 7.146 1.00 85.19 270 VAL A C 1
ATOM 2118 O O . VAL A 1 270 ? 7.302 14.006 8.318 1.00 85.19 270 VAL A O 1
ATOM 2121 N N . SER A 1 271 ? 5.872 14.366 6.632 1.00 88.88 271 SER A N 1
ATOM 2122 C CA . SER A 1 271 ? 4.663 14.221 7.450 1.00 88.88 271 SER A CA 1
ATOM 2123 C C . SER A 1 271 ? 4.344 12.766 7.783 1.00 88.88 271 SER A C 1
ATOM 2125 O O . SER A 1 271 ? 3.903 12.484 8.892 1.00 88.88 271 SER A O 1
ATOM 2127 N N . TYR A 1 272 ? 4.554 11.842 6.839 1.00 92.62 272 TYR A N 1
ATOM 2128 C CA . TYR A 1 272 ? 4.055 10.469 6.967 1.00 92.62 272 TYR A CA 1
ATOM 2129 C C . TYR A 1 272 ? 5.131 9.398 7.159 1.00 92.62 272 TYR A C 1
ATOM 2131 O O . TYR A 1 272 ? 4.779 8.287 7.550 1.00 92.62 272 TYR A O 1
ATOM 2139 N N . SER A 1 273 ? 6.423 9.710 6.986 1.00 92.94 273 SER A N 1
ATOM 2140 C CA . SER A 1 273 ? 7.496 8.779 7.376 1.00 92.94 273 SER A CA 1
ATOM 2141 C C . SER A 1 273 ? 7.444 8.430 8.875 1.00 92.94 273 SER A C 1
ATOM 2143 O O . SER A 1 273 ? 7.439 7.242 9.198 1.00 92.94 273 SER A O 1
ATOM 2145 N N . PRO A 1 274 ? 7.276 9.395 9.809 1.00 94.75 274 PRO A N 1
ATOM 2146 C CA . PRO A 1 274 ? 7.167 9.067 11.234 1.00 94.75 274 PRO A CA 1
ATOM 2147 C C . PRO A 1 274 ? 5.938 8.208 11.565 1.00 94.75 274 PRO A C 1
ATOM 2149 O O . PRO A 1 274 ? 6.024 7.305 12.391 1.00 94.75 274 PRO A O 1
ATOM 2152 N N . VAL A 1 275 ? 4.805 8.455 10.894 1.00 95.69 275 VAL A N 1
ATOM 2153 C CA . VAL A 1 275 ? 3.566 7.677 11.072 1.00 95.69 275 VAL A CA 1
ATOM 2154 C C . VAL A 1 275 ? 3.762 6.241 10.580 1.00 95.69 275 VAL A C 1
ATOM 2156 O O . VAL A 1 275 ? 3.396 5.292 11.267 1.00 95.69 275 VAL A O 1
ATOM 2159 N N . TYR A 1 276 ? 4.395 6.069 9.418 1.00 96.31 276 TYR A N 1
ATOM 2160 C CA . TYR A 1 276 ? 4.753 4.756 8.886 1.00 96.31 276 TYR A CA 1
ATOM 2161 C C . TYR A 1 276 ? 5.665 3.982 9.848 1.00 96.31 276 TYR A C 1
ATOM 2163 O O . TYR A 1 276 ? 5.373 2.829 10.164 1.00 96.31 276 TYR A O 1
ATOM 2171 N N . LEU A 1 277 ? 6.725 4.621 10.357 1.00 96.25 277 LEU A N 1
ATOM 2172 C CA . LEU A 1 277 ? 7.642 4.002 11.318 1.00 96.25 277 LEU A CA 1
ATOM 2173 C C . LEU A 1 277 ? 6.936 3.631 12.628 1.00 96.25 277 LEU A C 1
ATOM 2175 O O . LEU A 1 277 ? 7.200 2.568 13.178 1.00 96.25 277 LEU A O 1
ATOM 2179 N N . ALA A 1 278 ? 5.997 4.449 13.109 1.00 96.50 278 ALA A N 1
ATOM 2180 C CA . ALA A 1 278 ? 5.211 4.127 14.299 1.00 96.50 278 ALA A CA 1
ATOM 2181 C C . ALA A 1 278 ? 4.352 2.861 14.114 1.00 96.50 278 ALA A C 1
ATOM 2183 O O . ALA A 1 278 ? 4.310 2.012 15.010 1.00 96.50 278 ALA A O 1
ATOM 2184 N N . HIS A 1 279 ? 3.709 2.695 12.950 1.00 97.62 279 HIS A N 1
ATOM 2185 C CA . HIS A 1 279 ? 2.966 1.470 12.620 1.00 97.62 279 HIS A CA 1
ATOM 2186 C C . HIS A 1 279 ? 3.884 0.263 12.467 1.00 97.62 279 HIS A C 1
ATOM 2188 O O . HIS A 1 279 ? 3.562 -0.802 12.990 1.00 97.62 279 HIS A O 1
ATOM 2194 N N . LEU A 1 280 ? 5.035 0.428 11.809 1.00 97.50 280 LEU A N 1
ATOM 2195 C CA . LEU A 1 280 ? 6.021 -0.642 11.656 1.00 97.50 280 LEU A CA 1
ATOM 2196 C C . LEU A 1 280 ? 6.541 -1.116 13.021 1.00 97.50 280 LEU A C 1
ATOM 2198 O O . LEU A 1 280 ? 6.447 -2.301 13.324 1.00 97.50 280 LEU A O 1
ATOM 2202 N N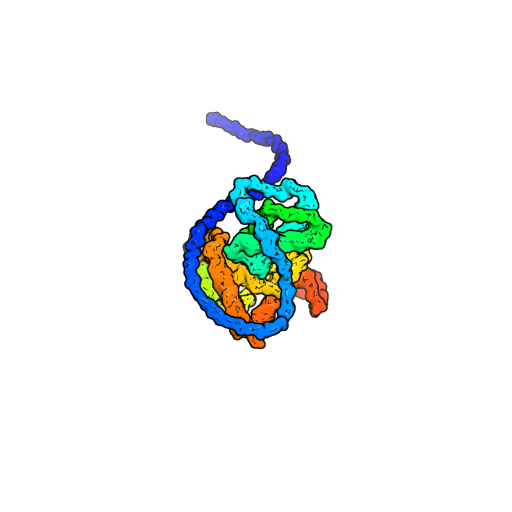 . ASN A 1 281 ? 6.957 -0.192 13.888 1.00 97.00 281 ASN A N 1
ATOM 2203 C CA . ASN A 1 281 ? 7.417 -0.507 15.243 1.00 97.00 281 ASN A CA 1
ATOM 2204 C C . ASN A 1 281 ? 6.317 -1.176 16.085 1.00 97.00 281 ASN A C 1
ATOM 2206 O O . ASN A 1 281 ? 6.592 -2.062 16.892 1.00 97.00 281 ASN A O 1
ATOM 2210 N N . SER A 1 282 ? 5.057 -0.761 15.914 1.00 96.19 282 SER A N 1
ATOM 2211 C CA . SER A 1 282 ? 3.917 -1.372 16.614 1.00 96.19 282 SER A CA 1
ATOM 2212 C C . SER A 1 282 ? 3.675 -2.809 16.156 1.00 96.19 282 SER A C 1
ATOM 2214 O O . SER A 1 282 ? 3.425 -3.685 16.983 1.00 96.19 282 SER A O 1
ATOM 2216 N N . LEU A 1 283 ? 3.790 -3.057 14.852 1.00 96.88 283 LEU A N 1
ATOM 2217 C CA . LEU A 1 283 ? 3.690 -4.379 14.251 1.00 96.88 283 LEU A CA 1
ATOM 2218 C C . LEU A 1 283 ? 4.835 -5.303 14.702 1.00 96.88 283 LEU A C 1
ATOM 2220 O O . LEU A 1 283 ? 4.573 -6.432 15.113 1.00 96.88 283 LEU A O 1
ATOM 2224 N N . GLU A 1 284 ? 6.077 -4.817 14.713 1.00 96.62 284 GLU A N 1
ATOM 2225 C CA . GLU A 1 284 ? 7.248 -5.560 15.211 1.00 96.62 284 GLU A CA 1
ATOM 2226 C C . GLU A 1 284 ? 7.119 -5.878 16.706 1.00 96.62 284 GLU A C 1
ATOM 2228 O O . GLU A 1 284 ? 7.332 -7.011 17.141 1.00 96.62 284 GLU A O 1
ATOM 2233 N N . ARG A 1 285 ? 6.681 -4.907 17.515 1.00 95.19 285 ARG A N 1
ATOM 2234 C CA . ARG A 1 285 ? 6.397 -5.131 18.938 1.00 95.19 285 ARG A CA 1
ATOM 2235 C C . ARG A 1 285 ? 5.273 -6.151 19.129 1.00 95.19 285 ARG A C 1
ATOM 2237 O O . ARG A 1 285 ? 5.355 -6.980 20.033 1.00 95.19 285 ARG A O 1
ATOM 2244 N N . PHE A 1 286 ? 4.227 -6.109 18.305 1.00 92.81 286 PHE A N 1
ATOM 2245 C CA . PHE A 1 286 ? 3.150 -7.097 18.344 1.00 92.81 286 PHE A CA 1
ATOM 2246 C C . PHE A 1 286 ? 3.665 -8.502 18.008 1.00 92.81 286 PHE A C 1
ATOM 2248 O O . PHE A 1 286 ? 3.300 -9.457 18.698 1.00 92.81 286 PHE A O 1
ATOM 2255 N N . GLU A 1 287 ? 4.551 -8.636 17.019 1.00 93.25 287 GLU A N 1
ATOM 2256 C CA . GLU A 1 287 ? 5.227 -9.899 16.701 1.00 93.25 287 GLU A CA 1
ATOM 2257 C C . GLU A 1 287 ? 5.996 -10.435 17.908 1.00 93.25 287 GLU A C 1
ATOM 2259 O O . GLU A 1 287 ? 5.769 -11.567 18.329 1.00 93.25 287 GLU A O 1
ATOM 2264 N N . GLN A 1 288 ? 6.823 -9.594 18.532 1.00 92.44 288 GLN A N 1
ATOM 2265 C CA . GLN A 1 288 ? 7.622 -9.958 19.704 1.00 92.44 288 GLN A CA 1
ATOM 2266 C C . GLN A 1 288 ? 6.742 -10.375 20.891 1.00 92.44 288 GLN A C 1
ATOM 2268 O O . GLN A 1 288 ? 6.960 -11.425 21.494 1.00 92.44 288 GLN A O 1
ATOM 2273 N N . CYS A 1 289 ? 5.706 -9.593 21.211 1.00 89.81 289 CYS A N 1
ATOM 2274 C CA . CYS A 1 289 ? 4.795 -9.894 22.318 1.00 89.81 289 CYS A CA 1
ATOM 2275 C C . CYS A 1 289 ? 3.945 -11.152 22.077 1.00 89.81 289 CYS A C 1
ATOM 2277 O O . CYS A 1 289 ? 3.458 -11.751 23.036 1.00 89.81 289 CYS A O 1
ATOM 2279 N N . THR A 1 290 ? 3.742 -11.551 20.819 1.00 90.31 290 THR A N 1
ATOM 2280 C CA . THR A 1 290 ? 2.905 -12.701 20.443 1.00 90.31 290 THR A CA 1
ATOM 2281 C C . THR A 1 290 ? 3.699 -13.855 19.834 1.00 90.31 290 THR A C 1
ATOM 2283 O O . THR A 1 290 ? 3.098 -14.816 19.345 1.00 90.31 290 THR A O 1
ATOM 2286 N N . ALA A 1 291 ? 5.032 -13.808 19.924 1.00 87.94 291 ALA A N 1
ATOM 2287 C CA . ALA A 1 291 ? 5.944 -14.772 19.315 1.00 87.94 291 ALA A CA 1
ATOM 2288 C C . ALA A 1 291 ? 5.612 -16.242 19.647 1.00 87.94 291 ALA A C 1
ATOM 2290 O O . ALA A 1 291 ? 5.555 -17.041 18.712 1.00 87.94 291 ALA A O 1
ATOM 2291 N N . PRO A 1 292 ? 5.266 -16.625 20.901 1.00 90.75 292 PRO A N 1
ATOM 2292 C CA . PRO A 1 292 ? 4.903 -18.013 21.218 1.00 90.75 292 PRO A CA 1
ATOM 2293 C C . PRO A 1 292 ? 3.682 -18.536 20.448 1.00 90.75 292 PRO A C 1
ATOM 2295 O O . PRO A 1 292 ? 3.515 -19.740 20.276 1.00 90.75 292 PRO A O 1
ATOM 2298 N N . TYR A 1 293 ? 2.813 -17.635 19.990 1.00 92.56 293 TYR A N 1
ATOM 2299 C CA . TYR A 1 293 ? 1.561 -17.961 19.309 1.00 92.56 293 TYR A CA 1
ATOM 2300 C C . TYR A 1 293 ? 1.628 -17.757 17.793 1.00 92.56 293 TYR A C 1
ATOM 2302 O O . TYR A 1 293 ? 0.693 -18.178 17.093 1.00 92.56 293 TYR A O 1
ATOM 2310 N N . LYS A 1 294 ? 2.696 -17.106 17.303 1.00 92.44 294 LYS A N 1
ATOM 2311 C CA . LYS A 1 294 ? 2.897 -16.741 15.893 1.00 92.44 294 LYS A CA 1
ATOM 2312 C C . LYS A 1 294 ? 1.676 -16.012 15.313 1.00 92.44 294 LYS A C 1
ATOM 2314 O O . LYS A 1 294 ? 1.209 -16.324 14.220 1.00 92.44 294 LYS A O 1
ATOM 2319 N N . LEU A 1 295 ? 1.068 -15.101 16.086 1.00 92.31 295 LEU A N 1
ATOM 2320 C CA . LEU A 1 295 ? -0.207 -14.485 15.686 1.00 92.31 295 LEU A CA 1
ATOM 2321 C C . LEU A 1 295 ? -0.058 -13.613 14.446 1.00 92.31 295 LEU A C 1
ATOM 2323 O O . LEU A 1 295 ? -0.925 -13.654 13.579 1.00 92.31 295 LEU A O 1
ATOM 2327 N N . LEU A 1 296 ? 1.018 -12.832 14.371 1.00 93.31 296 LEU A N 1
ATOM 2328 C CA . LEU A 1 296 ? 1.256 -11.962 13.230 1.00 93.31 296 LEU A CA 1
ATOM 2329 C C . LEU A 1 296 ? 1.563 -12.754 11.953 1.00 93.31 296 LEU A C 1
ATOM 2331 O O . LEU A 1 296 ? 1.011 -12.421 10.912 1.00 93.31 296 LEU A O 1
ATOM 2335 N N . GLU A 1 297 ? 2.364 -13.820 12.048 1.00 94.00 297 GLU A N 1
ATOM 2336 C CA . GLU A 1 297 ? 2.613 -14.780 10.956 1.00 94.00 297 GLU A CA 1
ATOM 2337 C C . GLU A 1 297 ? 1.280 -15.304 10.403 1.00 94.00 297 GLU A C 1
ATOM 2339 O O . GLU A 1 297 ? 0.952 -15.048 9.254 1.00 94.00 297 GLU A O 1
ATOM 2344 N N . LYS A 1 298 ? 0.407 -15.837 11.268 1.00 94.88 298 LYS A N 1
ATOM 2345 C CA . LYS A 1 298 ? -0.934 -16.307 10.872 1.00 94.88 298 LYS A CA 1
ATOM 2346 C C . LYS A 1 298 ? -1.811 -15.227 10.234 1.00 94.88 298 LYS A C 1
ATOM 2348 O O . LYS A 1 298 ? -2.642 -15.537 9.386 1.00 94.88 298 LYS A O 1
ATOM 2353 N N . ILE A 1 299 ? -1.703 -13.972 10.682 1.00 95.12 299 ILE A N 1
ATOM 2354 C CA . ILE A 1 299 ? -2.435 -12.853 10.069 1.00 95.12 299 ILE A CA 1
ATOM 2355 C C . ILE A 1 299 ? -1.905 -12.600 8.656 1.00 95.12 299 ILE A C 1
ATOM 2357 O O . ILE A 1 299 ? -2.706 -12.445 7.740 1.00 95.12 299 ILE A O 1
ATOM 2361 N N . ARG A 1 300 ? -0.582 -12.576 8.481 1.00 96.88 300 ARG A N 1
ATOM 2362 C CA . ARG A 1 300 ? 0.091 -12.351 7.195 1.00 96.88 300 ARG A CA 1
ATOM 2363 C C . ARG A 1 300 ? -0.207 -13.471 6.201 1.00 96.88 300 ARG A C 1
ATOM 2365 O O . ARG A 1 300 ? -0.572 -13.161 5.071 1.00 96.88 300 ARG A O 1
ATOM 2372 N N . ASP A 1 301 ? -0.146 -14.721 6.650 1.00 95.50 301 ASP A N 1
ATOM 2373 C CA . ASP A 1 301 ? -0.478 -15.902 5.847 1.00 95.50 301 ASP A CA 1
ATOM 2374 C C . ASP A 1 301 ? -1.934 -15.833 5.385 1.00 95.50 301 ASP A C 1
ATOM 2376 O O . ASP A 1 301 ? -2.215 -15.866 4.193 1.00 95.50 301 ASP A O 1
ATOM 2380 N N . ASN A 1 302 ? -2.868 -15.586 6.312 1.00 95.44 302 ASN A N 1
ATOM 2381 C CA . ASN A 1 302 ? -4.282 -15.454 5.968 1.00 95.44 302 ASN A CA 1
ATOM 2382 C C . ASN A 1 302 ? -4.549 -14.291 4.996 1.00 95.44 302 ASN A C 1
ATOM 2384 O O . ASN A 1 302 ? -5.391 -14.421 4.111 1.00 95.44 302 ASN A O 1
ATOM 2388 N N . LEU A 1 303 ? -3.874 -13.146 5.159 1.00 96.69 303 LEU A N 1
ATOM 2389 C CA . LEU A 1 303 ? -4.018 -12.017 4.235 1.00 96.69 303 LEU A CA 1
ATOM 2390 C C . LEU A 1 303 ? -3.540 -12.383 2.821 1.00 96.69 303 LEU A C 1
ATOM 2392 O O . LEU A 1 303 ? -4.193 -12.008 1.844 1.00 96.69 303 LEU A O 1
ATOM 2396 N N . LEU A 1 304 ? -2.419 -13.102 2.716 1.00 96.69 304 LEU A N 1
ATOM 2397 C CA . LEU A 1 304 ? -1.848 -13.536 1.442 1.00 96.69 304 LEU A CA 1
ATOM 2398 C C . LEU A 1 304 ? -2.701 -14.624 0.778 1.00 96.69 304 LEU A C 1
ATOM 2400 O O . LEU A 1 304 ? -3.004 -14.509 -0.407 1.00 96.69 304 LEU A O 1
ATOM 2404 N N . ASP A 1 305 ? -3.162 -15.616 1.539 1.00 95.50 305 ASP A N 1
ATOM 2405 C CA . ASP A 1 305 ? -4.040 -16.684 1.052 1.00 95.50 305 ASP A CA 1
ATOM 2406 C C . ASP A 1 305 ? -5.342 -16.114 0.481 1.00 95.50 305 ASP A C 1
ATOM 2408 O O . ASP A 1 305 ? -5.749 -16.442 -0.635 1.00 95.50 305 ASP A O 1
ATOM 2412 N N . VAL A 1 306 ? -5.984 -15.198 1.215 1.00 95.19 306 VAL A N 1
ATOM 2413 C CA . VAL A 1 306 ? -7.205 -14.525 0.750 1.00 95.19 306 VAL A CA 1
ATOM 2414 C C . VAL A 1 306 ? -6.926 -13.644 -0.470 1.00 95.19 306 VAL A C 1
ATOM 2416 O O . VAL A 1 306 ? -7.778 -13.553 -1.355 1.00 95.19 306 VAL A O 1
ATOM 2419 N N . ALA A 1 307 ? -5.750 -13.020 -0.560 1.00 96.19 307 ALA A N 1
ATOM 2420 C CA . ALA A 1 307 ? -5.369 -12.220 -1.721 1.00 96.19 307 ALA A CA 1
ATOM 2421 C C . ALA A 1 307 ? -5.146 -13.088 -2.972 1.00 96.19 307 ALA A C 1
ATOM 2423 O O . ALA A 1 307 ? -5.644 -12.758 -4.049 1.00 96.19 307 ALA A O 1
ATOM 2424 N N . HIS A 1 308 ? -4.482 -14.237 -2.834 1.00 94.50 308 HIS A N 1
ATOM 2425 C CA . HIS A 1 308 ? -4.350 -15.216 -3.913 1.00 94.50 308 HIS A CA 1
ATOM 2426 C C . HIS A 1 308 ? -5.712 -15.730 -4.379 1.00 94.50 308 HIS A C 1
ATOM 2428 O O . HIS A 1 308 ? -5.974 -15.740 -5.582 1.00 94.50 308 HIS A O 1
ATOM 2434 N N . LEU A 1 309 ? -6.600 -16.075 -3.440 1.00 93.44 309 LEU A N 1
ATOM 2435 C CA . LEU A 1 309 ? -7.978 -16.470 -3.744 1.00 93.44 309 LEU A CA 1
ATOM 2436 C C . LEU A 1 309 ? -8.730 -15.383 -4.519 1.00 93.44 309 LEU A C 1
ATOM 2438 O O . LEU A 1 309 ? -9.392 -15.669 -5.517 1.00 93.44 309 LEU A O 1
ATOM 2442 N N . HIS A 1 310 ? -8.595 -14.128 -4.092 1.00 93.25 310 HIS A N 1
ATOM 2443 C CA . HIS A 1 310 ? -9.226 -12.984 -4.744 1.00 93.25 310 HIS A CA 1
ATOM 2444 C C . HIS A 1 310 ? -8.742 -12.779 -6.187 1.00 93.25 310 HIS A C 1
ATOM 2446 O O . HIS A 1 310 ? -9.547 -12.500 -7.071 1.00 93.25 310 HIS A O 1
ATOM 2452 N N . ALA A 1 311 ? -7.451 -12.985 -6.455 1.00 93.12 311 ALA A N 1
ATOM 2453 C CA . ALA A 1 311 ? -6.868 -12.863 -7.791 1.00 93.12 311 ALA A CA 1
ATOM 2454 C C . ALA A 1 311 ? -7.272 -13.996 -8.764 1.00 93.12 311 ALA A C 1
ATOM 2456 O O . ALA A 1 311 ? -6.753 -14.061 -9.882 1.00 93.12 311 ALA A O 1
ATOM 2457 N N . GLY A 1 312 ? -8.177 -14.893 -8.356 1.00 82.69 312 GLY A N 1
ATOM 2458 C CA . GLY A 1 312 ? -8.579 -16.075 -9.119 1.00 82.69 312 GLY A CA 1
ATOM 2459 C C . GLY A 1 312 ? -7.687 -17.294 -8.874 1.00 82.69 312 GLY A C 1
ATOM 2460 O O . GLY A 1 312 ? -7.769 -18.267 -9.624 1.00 82.69 312 GLY A O 1
ATOM 2461 N N . GLY A 1 313 ? -6.835 -17.257 -7.845 1.00 63.69 313 GLY A N 1
ATOM 2462 C CA . GLY A 1 313 ? -6.093 -18.419 -7.374 1.00 63.69 313 GLY A CA 1
ATOM 2463 C C . GLY A 1 313 ? -7.054 -19.434 -6.765 1.00 63.69 313 GLY A C 1
ATOM 2464 O O . GLY A 1 313 ? -7.717 -19.165 -5.771 1.00 63.69 313 GLY A O 1
ATOM 2465 N N . ILE A 1 314 ? -7.156 -20.611 -7.371 1.00 52.50 314 ILE A N 1
ATOM 2466 C CA . ILE A 1 314 ? -7.893 -21.727 -6.779 1.00 52.50 314 ILE A CA 1
ATOM 2467 C C . ILE A 1 314 ? -7.065 -22.235 -5.595 1.00 52.50 314 ILE A C 1
ATOM 2469 O O . ILE A 1 314 ? -5.910 -22.614 -5.773 1.00 52.50 314 ILE A O 1
ATOM 2473 N N . ASP A 1 315 ? -7.655 -22.260 -4.401 1.00 45.06 315 ASP A N 1
ATOM 2474 C CA . ASP A 1 315 ? -7.126 -23.002 -3.256 1.00 45.06 315 ASP A CA 1
ATOM 2475 C C . ASP A 1 315 ? -7.051 -24.493 -3.642 1.00 45.06 315 ASP A C 1
ATOM 2477 O O . ASP A 1 315 ? -8.098 -25.091 -3.917 1.00 45.06 315 ASP A O 1
ATOM 2481 N N . PRO A 1 316 ? -5.861 -25.129 -3.666 1.00 45.69 316 PRO A N 1
ATOM 2482 C CA . PRO A 1 316 ? -5.735 -26.557 -3.969 1.00 45.69 316 PRO A CA 1
ATOM 2483 C C . PRO A 1 316 ? -6.559 -27.457 -3.032 1.00 45.69 316 PRO A C 1
ATOM 2485 O O . PRO A 1 316 ? -6.766 -28.631 -3.339 1.00 45.69 316 PRO A O 1
ATOM 2488 N N . SER A 1 317 ? -7.026 -26.928 -1.895 1.00 45.97 317 SER A N 1
ATOM 2489 C CA . SER A 1 317 ? -7.829 -27.629 -0.894 1.00 45.97 317 SER A CA 1
ATOM 2490 C C . SER A 1 317 ? -9.332 -27.316 -0.925 1.00 45.97 317 SER A C 1
ATOM 2492 O O . SER A 1 317 ? -10.093 -27.984 -0.221 1.00 45.97 317 SER A O 1
ATOM 2494 N N . LYS A 1 318 ? -9.808 -26.388 -1.768 1.00 43.06 318 LYS A N 1
ATOM 2495 C CA . LYS A 1 318 ? -11.247 -26.116 -1.927 1.00 43.06 318 LYS A CA 1
ATOM 2496 C C . LYS A 1 318 ? -11.699 -26.418 -3.344 1.00 43.06 318 LYS A C 1
ATOM 2498 O O . LYS A 1 318 ? -11.588 -25.626 -4.273 1.00 43.06 318 LYS A O 1
ATOM 2503 N N . THR A 1 319 ? -12.222 -27.631 -3.459 1.00 41.50 319 THR A N 1
ATOM 2504 C CA . THR A 1 319 ? -12.934 -28.187 -4.602 1.00 41.50 319 THR A CA 1
ATOM 2505 C C . THR A 1 319 ? -13.930 -27.183 -5.179 1.00 41.50 319 THR A C 1
ATOM 2507 O O . THR A 1 319 ? -14.624 -26.492 -4.435 1.00 41.50 319 THR A O 1
ATOM 2510 N N . ALA A 1 320 ? -13.993 -27.143 -6.511 1.00 43.22 320 ALA A N 1
ATOM 2511 C CA . ALA A 1 320 ? -14.934 -26.378 -7.314 1.00 43.22 320 ALA A CA 1
ATOM 2512 C C . ALA A 1 320 ? -16.324 -26.265 -6.667 1.00 43.22 320 ALA A C 1
ATOM 2514 O O . ALA A 1 320 ? -17.073 -27.239 -6.606 1.00 43.22 320 ALA A O 1
ATOM 2515 N N . VAL A 1 321 ? -16.683 -25.057 -6.240 1.00 38.12 321 VAL A N 1
ATOM 2516 C CA . VAL A 1 321 ? -18.090 -24.677 -6.153 1.00 38.12 321 VAL A CA 1
ATOM 2517 C C . VAL A 1 321 ? -18.453 -24.230 -7.561 1.00 38.12 321 VAL A C 1
ATOM 2519 O O . VAL A 1 321 ? -17.948 -23.209 -8.032 1.00 38.12 321 VAL A O 1
ATOM 2522 N N . SER A 1 322 ? -19.261 -25.029 -8.267 1.00 43.16 322 SER A N 1
ATOM 2523 C CA . SER A 1 322 ? -19.956 -24.519 -9.444 1.00 43.16 322 SER A CA 1
ATOM 2524 C C . SER A 1 322 ? -20.710 -23.279 -8.988 1.00 43.16 322 SER A C 1
ATOM 2526 O O . SER A 1 322 ? -21.504 -23.321 -8.049 1.00 43.16 322 SER A O 1
ATOM 2528 N N . VAL A 1 323 ? -20.426 -22.145 -9.621 1.00 44.06 323 VAL A N 1
ATOM 2529 C CA . VAL A 1 323 ? -21.312 -20.987 -9.551 1.00 44.06 323 VAL A CA 1
ATOM 2530 C C . VAL A 1 323 ? -22.534 -21.365 -10.381 1.00 44.06 323 VAL A C 1
ATOM 2532 O O . VAL A 1 323 ? -22.663 -20.961 -11.534 1.00 44.06 323 VAL A O 1
ATOM 2535 N N . ASP A 1 324 ? -23.384 -22.229 -9.832 1.00 41.66 324 ASP A N 1
ATOM 2536 C CA . ASP A 1 324 ? -24.708 -22.434 -10.385 1.00 41.66 324 ASP A CA 1
ATOM 2537 C C . ASP A 1 324 ? -25.500 -21.162 -10.104 1.00 41.66 324 ASP A C 1
ATOM 2539 O O . ASP A 1 324 ? -25.644 -20.707 -8.966 1.00 41.66 324 ASP A O 1
ATOM 2543 N N . ALA A 1 325 ? -25.925 -20.533 -11.197 1.00 56.53 325 ALA A N 1
ATOM 2544 C CA . ALA A 1 325 ? -26.828 -19.402 -11.185 1.00 56.53 325 ALA A CA 1
ATOM 2545 C C . ALA A 1 325 ? -28.034 -19.713 -10.290 1.00 56.53 325 ALA A C 1
ATOM 2547 O O . ALA A 1 325 ? -28.540 -20.830 -10.346 1.00 56.53 325 ALA A O 1
ATOM 2548 N N . LEU A 1 326 ? -28.446 -18.709 -9.499 1.00 55.81 326 LEU A N 1
ATOM 2549 C CA . LEU A 1 326 ? -29.676 -18.627 -8.694 1.00 55.81 326 LEU A CA 1
ATOM 2550 C C . LEU A 1 326 ? -30.455 -19.947 -8.634 1.00 55.81 326 LEU A C 1
ATOM 2552 O O . LEU A 1 326 ? -31.188 -20.302 -9.558 1.00 55.81 326 LEU A O 1
ATOM 2556 N N . THR A 1 327 ? -30.264 -20.674 -7.542 1.00 71.38 327 THR A N 1
ATOM 2557 C CA . THR A 1 327 ? -30.914 -21.952 -7.286 1.00 71.38 327 THR A CA 1
ATOM 2558 C C . THR A 1 327 ? -32.442 -21.790 -7.224 1.00 71.38 327 THR A C 1
ATOM 2560 O O . THR A 1 327 ? -32.971 -20.711 -6.950 1.00 71.38 327 THR A O 1
ATOM 2563 N N . ASN A 1 328 ? -33.177 -22.864 -7.537 1.00 73.12 328 ASN A N 1
ATOM 2564 C CA . ASN A 1 328 ? -34.644 -22.829 -7.656 1.00 73.12 328 ASN A CA 1
ATOM 2565 C C . ASN A 1 328 ? -35.364 -22.398 -6.366 1.00 73.12 328 ASN A C 1
ATOM 2567 O O . ASN A 1 328 ? -36.444 -21.820 -6.430 1.00 73.12 328 ASN A O 1
ATOM 2571 N N . ASP A 1 329 ? -34.735 -22.604 -5.214 1.00 72.62 329 ASP A N 1
ATOM 2572 C CA . ASP A 1 329 ? -35.184 -22.120 -3.908 1.00 72.62 329 ASP A CA 1
ATOM 2573 C C . ASP A 1 329 ? -35.284 -20.586 -3.835 1.00 72.62 329 ASP A C 1
ATOM 2575 O O . ASP A 1 329 ? -36.236 -20.072 -3.249 1.00 72.62 329 ASP A O 1
ATOM 2579 N N . VAL A 1 330 ? -34.383 -19.846 -4.493 1.00 71.56 330 VAL A N 1
ATOM 2580 C CA . VAL A 1 330 ? -34.446 -18.376 -4.575 1.00 71.56 330 VAL A CA 1
ATOM 2581 C C . VAL A 1 330 ? -35.667 -17.925 -5.382 1.00 71.56 330 VAL A C 1
ATOM 2583 O O . VAL A 1 330 ? -36.320 -16.938 -5.031 1.00 71.56 330 VAL A O 1
ATOM 2586 N N . PHE A 1 331 ? -36.019 -18.657 -6.443 1.00 81.69 331 PHE A N 1
ATOM 2587 C CA . PHE A 1 331 ? -37.242 -18.391 -7.204 1.00 81.69 331 PHE A CA 1
ATOM 2588 C C . PHE A 1 331 ? -38.498 -18.759 -6.399 1.00 81.69 331 PHE A C 1
ATOM 2590 O O . PHE A 1 331 ? -39.460 -17.990 -6.390 1.00 81.69 331 PHE A O 1
ATOM 2597 N N . ASP A 1 332 ? -38.476 -19.871 -5.663 1.00 79.56 332 ASP A N 1
ATOM 2598 C CA . ASP A 1 332 ? -39.595 -20.320 -4.824 1.00 79.56 332 ASP A CA 1
ATOM 2599 C C . ASP A 1 332 ? -39.855 -19.389 -3.624 1.00 79.56 332 ASP A C 1
ATOM 2601 O O . ASP A 1 332 ? -41.004 -19.207 -3.201 1.00 79.56 332 ASP A O 1
ATOM 2605 N N . ASP A 1 333 ? -38.808 -18.780 -3.064 1.00 73.25 333 ASP A N 1
ATOM 2606 C CA . ASP A 1 333 ? -38.920 -17.744 -2.031 1.00 73.25 333 ASP A CA 1
ATOM 2607 C C . ASP A 1 333 ? -39.535 -16.454 -2.598 1.00 73.25 333 ASP A C 1
ATOM 2609 O O . ASP A 1 333 ? -40.459 -15.895 -1.998 1.00 73.25 333 ASP A O 1
ATOM 2613 N N . ALA A 1 334 ? -39.108 -16.025 -3.792 1.00 77.94 334 ALA A N 1
ATOM 2614 C CA . ALA A 1 334 ? -39.671 -14.853 -4.466 1.00 77.94 334 ALA A CA 1
ATOM 2615 C C . ALA A 1 334 ? -41.160 -15.037 -4.823 1.00 77.94 334 ALA A C 1
ATOM 2617 O O . ALA A 1 334 ? -41.960 -14.106 -4.678 1.00 77.94 334 ALA A O 1
ATOM 2618 N N . ILE A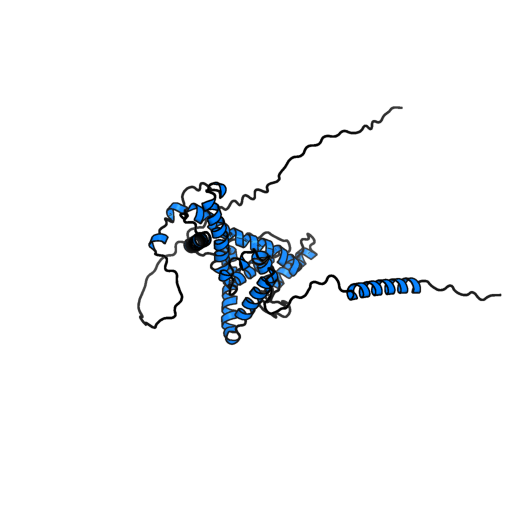 1 335 ? -41.556 -16.243 -5.245 1.00 83.81 335 ILE A N 1
ATOM 2619 C CA . ILE A 1 335 ? -42.958 -16.583 -5.532 1.00 83.81 335 ILE A CA 1
ATOM 2620 C C . ILE A 1 335 ? -43.800 -16.515 -4.251 1.00 83.81 335 ILE A C 1
ATOM 2622 O O . ILE A 1 335 ? -44.849 -15.866 -4.245 1.00 83.81 335 ILE A O 1
ATOM 2626 N N . ARG A 1 336 ? -43.326 -17.096 -3.140 1.00 80.50 336 ARG A N 1
ATOM 2627 C CA . ARG A 1 336 ? -44.031 -17.028 -1.846 1.00 80.50 336 ARG A CA 1
ATOM 2628 C C . ARG A 1 336 ? -44.220 -15.598 -1.358 1.00 80.50 336 ARG A C 1
ATOM 2630 O O . ARG A 1 336 ? -45.301 -15.257 -0.875 1.00 80.50 336 ARG A O 1
ATOM 2637 N N . GLU A 1 337 ? -43.201 -14.752 -1.487 1.00 77.62 337 GLU A N 1
ATOM 2638 C CA . GLU A 1 337 ? -43.297 -13.349 -1.074 1.00 77.62 337 GLU A CA 1
ATOM 2639 C C . GLU A 1 337 ? -44.393 -12.602 -1.859 1.00 77.62 337 GLU A C 1
ATOM 2641 O O . GLU A 1 337 ? -45.175 -11.831 -1.286 1.00 77.62 337 GLU A O 1
ATOM 2646 N N . TYR A 1 338 ? -44.496 -12.867 -3.163 1.00 82.88 338 TYR A N 1
ATOM 2647 C CA . TYR A 1 338 ? -45.535 -12.298 -4.018 1.00 82.88 338 TYR A CA 1
ATOM 2648 C C . TYR A 1 338 ? -46.939 -12.798 -3.644 1.00 82.88 338 TYR A C 1
ATOM 2650 O O . TYR A 1 338 ? -47.877 -12.000 -3.537 1.00 82.88 338 TYR A O 1
ATOM 2658 N N . GLU A 1 339 ? -47.096 -14.096 -3.383 1.00 82.88 339 GLU A N 1
ATOM 2659 C CA . GLU A 1 339 ? -48.380 -14.694 -3.003 1.00 82.88 339 GLU A CA 1
ATOM 2660 C C . GLU A 1 339 ? -48.896 -14.175 -1.655 1.00 82.88 339 GLU A C 1
ATOM 2662 O O . GLU A 1 339 ? -50.085 -13.863 -1.528 1.00 82.88 339 GLU A O 1
ATOM 2667 N N . VAL A 1 340 ? -48.008 -13.993 -0.673 1.00 77.69 340 VAL A N 1
ATOM 2668 C CA . VAL A 1 340 ? -48.349 -13.407 0.634 1.00 77.69 340 VAL A CA 1
ATOM 2669 C C . VAL A 1 340 ? -48.817 -11.958 0.476 1.00 77.69 340 VAL A C 1
ATOM 2671 O O . VAL A 1 340 ? -49.841 -11.573 1.050 1.00 77.69 340 VAL A O 1
ATOM 2674 N N . LYS A 1 341 ? -48.132 -11.158 -0.353 1.00 72.38 341 LYS A N 1
ATOM 2675 C CA . LYS A 1 341 ? -48.549 -9.779 -0.673 1.00 72.38 341 LYS A CA 1
ATOM 2676 C C . LYS A 1 341 ? -49.916 -9.741 -1.368 1.00 72.38 341 LYS A C 1
ATOM 2678 O O . LYS A 1 341 ? -50.748 -8.894 -1.038 1.00 72.38 341 LYS A O 1
ATOM 2683 N N . MET A 1 342 ? -50.187 -10.685 -2.268 1.00 77.94 342 MET A N 1
ATOM 2684 C CA . MET A 1 342 ? -51.479 -10.809 -2.954 1.00 77.94 342 MET A CA 1
ATOM 2685 C C . MET A 1 342 ? -52.614 -11.240 -2.015 1.00 77.94 342 MET A C 1
ATOM 2687 O O . MET A 1 342 ? -53.725 -10.712 -2.108 1.00 77.94 342 MET A O 1
ATOM 2691 N N . GLN A 1 343 ? -52.360 -12.161 -1.084 1.00 71.56 343 GLN A N 1
ATOM 2692 C CA . GLN A 1 343 ? -53.345 -12.583 -0.083 1.00 71.56 343 GLN A CA 1
ATOM 2693 C C . GLN A 1 343 ? -53.649 -11.472 0.928 1.00 71.56 343 GLN A C 1
ATOM 2695 O O . GLN A 1 343 ? -54.817 -11.249 1.252 1.00 71.56 343 GLN A O 1
ATOM 2700 N N . ALA A 1 344 ? -52.639 -10.709 1.357 1.00 71.56 344 ALA A N 1
ATOM 2701 C CA . ALA A 1 344 ? -52.832 -9.536 2.208 1.00 71.56 344 ALA A CA 1
ATOM 2702 C C . ALA A 1 344 ? -53.689 -8.456 1.517 1.00 71.56 344 ALA A C 1
ATOM 2704 O O . ALA A 1 344 ? -54.604 -7.905 2.130 1.00 71.56 344 ALA A O 1
ATOM 2705 N N . ALA A 1 345 ? -53.470 -8.213 0.220 1.00 68.25 345 ALA A N 1
ATOM 2706 C CA . ALA A 1 345 ? -54.284 -7.284 -0.569 1.00 68.25 345 ALA A CA 1
ATOM 2707 C C . ALA A 1 345 ? -55.738 -7.764 -0.758 1.00 68.25 345 ALA A C 1
ATOM 2709 O O . ALA A 1 345 ? -56.659 -6.951 -0.840 1.00 68.25 345 ALA A O 1
ATOM 2710 N N . ARG A 1 346 ? -55.962 -9.084 -0.800 1.00 66.44 346 ARG A N 1
ATOM 2711 C CA . ARG A 1 346 ? -57.293 -9.692 -0.961 1.00 66.44 346 ARG A CA 1
ATOM 2712 C C . ARG A 1 346 ? -58.093 -9.713 0.346 1.00 66.44 346 ARG A C 1
ATOM 2714 O O . ARG A 1 346 ? -59.299 -9.482 0.311 1.00 66.44 346 ARG A O 1
ATOM 2721 N N . ASN A 1 347 ? -57.421 -9.913 1.480 1.00 65.56 347 ASN A N 1
ATOM 2722 C CA . ASN A 1 347 ? -58.024 -9.903 2.818 1.00 65.56 347 ASN A CA 1
ATOM 2723 C C . ASN A 1 347 ? -58.262 -8.483 3.369 1.00 65.56 347 ASN A C 1
ATOM 2725 O O . ASN A 1 347 ? -59.012 -8.317 4.325 1.00 65.56 347 ASN A O 1
ATOM 2729 N N . GLY A 1 348 ? -57.664 -7.452 2.761 1.00 58.00 348 GLY A N 1
ATOM 2730 C CA . GLY A 1 348 ? -57.875 -6.042 3.111 1.00 58.00 348 GLY A CA 1
ATOM 2731 C C . GLY A 1 348 ? -59.131 -5.391 2.511 1.00 58.00 348 GLY A C 1
ATOM 2732 O O . GLY A 1 348 ? -59.349 -4.200 2.728 1.00 58.00 348 GLY A O 1
ATOM 2733 N N . ARG A 1 349 ? -59.964 -6.121 1.750 1.00 53.28 349 ARG A N 1
ATOM 2734 C CA . ARG A 1 349 ? -61.255 -5.605 1.258 1.00 53.28 349 ARG A CA 1
ATOM 2735 C C . ARG A 1 349 ? -62.363 -5.951 2.263 1.00 53.28 349 ARG A C 1
ATOM 2737 O O . ARG A 1 349 ? -62.633 -7.137 2.442 1.00 53.28 349 ARG A O 1
ATOM 2744 N N . PRO A 1 350 ? -63.026 -4.969 2.902 1.00 46.81 350 PRO A N 1
ATOM 2745 C CA . PRO A 1 350 ? -64.097 -5.260 3.848 1.00 46.81 350 PRO A CA 1
ATOM 2746 C C . PRO A 1 350 ? -65.269 -5.942 3.128 1.00 46.81 350 PRO A C 1
ATOM 2748 O O . PRO A 1 350 ? -65.772 -5.433 2.123 1.00 46.81 350 PRO A O 1
ATOM 2751 N N . GLN A 1 351 ? -65.674 -7.113 3.630 1.00 48.22 351 GLN A N 1
ATOM 2752 C CA . GLN A 1 351 ? -66.908 -7.783 3.223 1.00 48.22 351 GLN A CA 1
ATOM 2753 C C . GLN A 1 351 ? -68.094 -6.880 3.576 1.00 48.22 351 GLN A C 1
ATOM 2755 O O . GLN A 1 351 ? -68.179 -6.351 4.684 1.00 48.22 351 GLN A O 1
ATOM 2760 N N . GLY A 1 352 ? -68.965 -6.6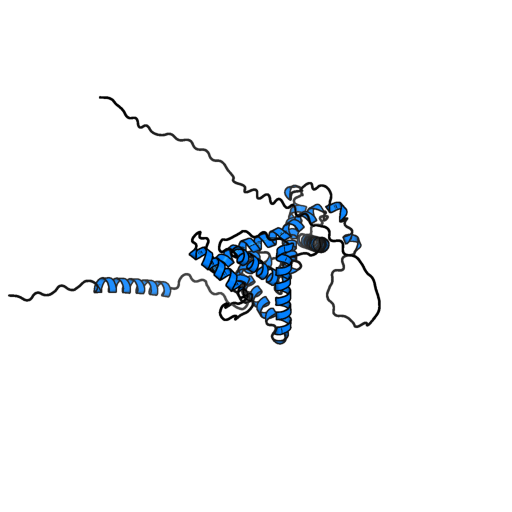65 2.589 1.00 47.56 352 GLY A N 1
ATOM 2761 C CA . GLY A 1 352 ? -70.162 -5.851 2.720 1.00 47.56 352 GLY A CA 1
ATOM 2762 C C . GLY A 1 352 ? -71.052 -6.343 3.856 1.00 47.56 352 GLY A C 1
ATOM 2763 O O . GLY A 1 352 ? -71.276 -7.538 4.017 1.00 47.56 352 GLY A O 1
ATOM 2764 N N . VAL A 1 353 ? -71.543 -5.380 4.625 1.00 47.34 353 VAL A N 1
ATOM 2765 C CA . VAL A 1 353 ? -72.588 -5.534 5.633 1.00 47.34 353 VAL A CA 1
ATOM 2766 C C . VAL A 1 353 ? -73.837 -6.098 4.946 1.00 47.34 353 VAL A C 1
ATOM 2768 O O . VAL A 1 353 ? -74.424 -5.428 4.097 1.00 47.34 353 VAL A O 1
ATOM 2771 N N . GLU A 1 354 ? -74.234 -7.324 5.294 1.00 47.28 354 GLU A N 1
ATOM 2772 C CA . GLU A 1 354 ? -75.596 -7.808 5.058 1.00 47.28 354 GLU A CA 1
ATOM 2773 C C . GLU A 1 354 ? -76.553 -6.932 5.874 1.00 47.28 354 GLU A C 1
ATOM 2775 O O . GLU A 1 354 ? -76.539 -6.943 7.105 1.00 47.28 354 GLU A O 1
ATOM 2780 N N . ALA A 1 355 ? -77.365 -6.137 5.181 1.00 45.91 355 ALA A N 1
ATOM 2781 C CA . ALA A 1 355 ? -78.520 -5.480 5.767 1.00 45.91 355 ALA A CA 1
ATOM 2782 C C . ALA A 1 355 ? -79.683 -6.482 5.775 1.00 45.91 355 ALA A C 1
ATOM 2784 O O . ALA A 1 355 ? -80.245 -6.785 4.723 1.00 45.91 355 ALA A O 1
ATOM 2785 N N . SER A 1 356 ? -80.038 -6.992 6.956 1.00 45.09 356 SER A N 1
ATOM 2786 C CA . SER A 1 356 ? -81.383 -7.511 7.191 1.00 45.09 356 SER A CA 1
ATOM 2787 C C . SER A 1 356 ? -82.286 -6.337 7.557 1.00 45.09 356 SER A C 1
ATOM 2789 O O . SER A 1 356 ? -82.088 -5.740 8.611 1.00 45.09 356 SER A O 1
ATOM 2791 N N . ASP A 1 357 ? -83.250 -6.016 6.701 1.00 44.66 357 ASP A N 1
ATOM 2792 C CA . ASP A 1 357 ? -84.533 -5.439 7.108 1.00 44.66 357 ASP A CA 1
ATOM 2793 C C . ASP A 1 357 ? -85.538 -5.565 5.950 1.00 44.66 357 ASP A C 1
ATOM 2795 O O . ASP A 1 357 ? -85.349 -4.950 4.897 1.00 44.66 357 ASP A O 1
ATOM 2799 N N . ALA A 1 358 ? -86.578 -6.375 6.208 1.00 44.50 358 ALA A N 1
ATOM 2800 C CA . ALA A 1 358 ? -87.925 -6.477 5.613 1.00 44.50 358 ALA A CA 1
ATOM 2801 C C . ALA A 1 358 ? -88.336 -7.921 5.285 1.00 44.50 358 ALA A C 1
ATOM 2803 O O . ALA A 1 358 ? -87.847 -8.480 4.276 1.00 44.50 358 ALA A O 1
#

Organism: NCBI:txid48587

InterPro domains:
  IPR045341 Domain of unknown function DUF6532 [PF20149] (95-286)

pLDDT: mean 75.9, std 25.72, range [25.58, 97.94]

Radius of gyration: 30.23 Å; chains: 1; bounding box: 125×75×62 Å

Foldseek 3Di:
DDDDDDDDDDDDDDDDDDDDDPPPPPDDDDDDDDDDDDDDDDDDDDDDDDDDDDDPDPDDDPVVLPPPPPVLPPDDPLDDLVNDDPLVSQLLVQLLLQLLLCCQQPNLQDPDPS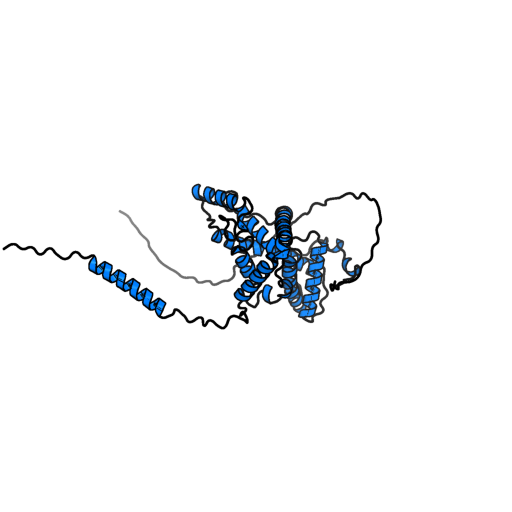VLLVSSVVSSVVSCVVSVHDDDDDVSSSVVSSVCSLVLLVVLLVQLLVLLCVVLVQDADPDPVLLVVLQVSLVLCPVVVLVQACDSVVSHRGNQNVSLLSSCLVRAQQACPGSCNVVVVSCVQHHLSNSLSSSLSNNVSSVLSNSSHGDDDDPDSVPRVVSSVVSSVVLVVVCVVCVVPNVSSVSSNVSSVVSCVNNVNDDPPDPDDPPPPDDVVNVVVVVVVVVVVVVVVVVPDDDDDPDDDD

Secondary structure (DSSP, 8-state):
-------------------------------------------------------------HHHHTS-TTGGGS------GGGS-HHHHHHHHHHHHHHHHHHHHH-SS-SSHHHHHHHHHHHHHHHHHHHT------HHHHHHHHTHHHHHHHHHHHHHHHHHHHHHT-----SHHHHHHHHHHHHHHHGGGGGGEEETTTTEEET--HHHHHHHHHHH-SSTTSHHHHTGGGTSSPPHHHHHHHHHHHHHHHHTTTTSS-------HHHHHHHHHHHHHHHHHHHHHHGGGTHHHHHHHHHHHHHHHHTT---TTS------SS-HHHHHHHHHHHHHHHHHHHHTSPPP------

Sequence (358 aa):
MKDSVPVVSADDASSEDSGDGSDNSYDCNDERPHSKLFLSDDDSIGDEEVEDTSQHQLEVSDEDIKLNIKALHGRCQCLKAADFDHITKDVLATATSIYRCLVVTQAPFPETLLVETMLAKCAWHEASDITGLTVQLTPSLVKMMMRRTSHVRGELKTKMRGLTSSFFGFWASWSMTAIKANRDLAESLKEGISFVFKDWEMKTGIYKMELIQKAINDMWFTNCSDKGILYAKYFDPLPLKLMALALMVMECCINEWATGVREDIKFSLVSYSPVYLAHLNSLERFEQCTAPYKLLEKIRDNLLDVAHLHAGGIDPSKTAVSVDALTNDVFDDAIREYEVKMQAARNGRPQGVEASDA